Protein 1GSL (pdb70)

Radius o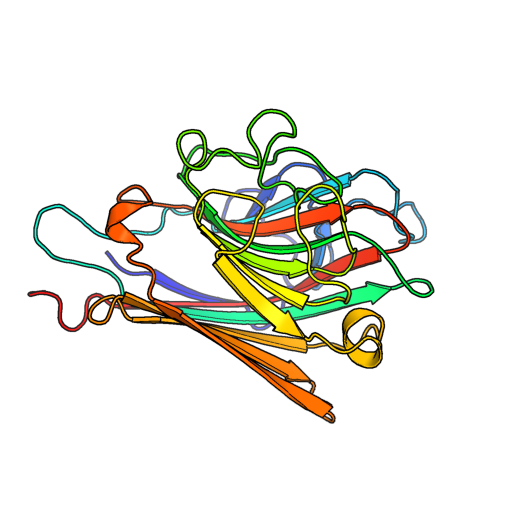f gyration: 16.65 Å; Cα contacts (8 Å, |Δi|>4): 699; chains: 1; bounding box: 47×41×37 Å

Solvent-accessible surface area: 10581 Å² total

B-factor: mean 31.29, std 12.23, range [13.66, 81.97]

Nearest PDB structures (foldseek):
  1gsl-assembly1_A  TM=1.004E+00  e=6.245E-51  Griffonia simplicifolia
  5t52-assembly1_B  TM=9.783E-01  e=4.023E-31  Bauhinia forficata
  1gnz-assembly1_A  TM=9.527E-01  e=1.556E-29  Griffonia simplicifolia
  2gnm-assembly1_B  TM=9.327E-01  e=6.191E-27  Pterocarpus angolensis
  1bjq-assembly2_G  TM=9.185E-01  e=2.404E-23  Vigna cylindrica

InterPro domains:
  IPR000985 Legume lectin, alpha chain, conserved site [PS00308] (209-218)
  IPR001220 Legume lectin domain [PF00139] (4-237)
  IPR001220 Legume lectin domain [cd06899] (4-238)
  IPR013320 Concanavalin A-like lectin/glucanase domain superfamily [SSF49899] (6-238)
  IPR016363 Legume lectin [PIRSF002690] (2-242)
  IPR019825 Legume lectin, beta chain, Mn/Ca-binding site [PS00307] (126-132)
  IPR050258 Leguminous Lectin [PTHR32401] (3-238)

Foldseek 3Di:
DWDWDKFVWQQVQPDDAQDFKHKAWAFDGDRTWTWAWDDDPVRWDDFWGKMWIWGNDWGFADDPLQFGKKKKKKFKKFKFFDDPDWDFWKKKKWAANPDGFEGFTLCLSQDHPVCQAPLVPFQMWIWTQTRDDDVVQDDPPAGWTFIDGSHSNGPDIDHDDRCRNHVRAMKMKMWIADQVQQKIWIWIGGVPDDIDIDMDRHNSPVRHDRITIITMMGHDTHRIIMTTTIMIMTIDRPPRPD

Secondary structure (DSSP, 8-state):
---EEEES----TTPPTTSSEEEEET-EEETTEEE-S-B-TTSPBPSSEEEEEEESS-EE-B-TTS-B-EEEEEEEEEEEESSSS-B-EEEEEEEETT------GGGTTTS-TTTTT-GGG---EEEEEE-S--GGGT--SS-EEEEEESSSS-SEEEE--HHHHTS--EEEEEEEEETTTTEEEEEEEETTS-EEEEEEE--HHHHS-SEEEEEEEEEE-BSEEEEEEEEEEEEE-TTS--

CATH classification: 2.60.120.200

Organism: Griffonia simplicifolia (NCBI:txid3850)

Sequence (242 aa):
NTVNFTYPDFWSYSLKNGTEITFLGDATRIPGALQLTKTDANGNPVRSSAGQASYSEPVFLWDSTGKAASFYTSFTFLLKNYGAPTADGLAFFLAPVDSSVKDYGGFLGLFRHETAADPSKNQVVAVEFDTWINKDWNDPPYPHIGIDVNSIVSVATTRWENDDAYGSSIATAHITYDARSKILTVLLSYEHGRDYILSHVVDLAKVLPQKVRIGFSAGVGYDEVTYILSWHFFSTLDGTNK

Structure (mmCIF, N/CA/C/O backbone):
data_1GSL
#
_entry.id   1GSL
#
_cell.length_a   78.900
_cell.length_b   78.900
_cell.length_c   89.100
_cell.angle_alpha   90.00
_cell.angle_beta   90.00
_cell.angle_gamma   90.00
#
_symmetry.space_group_name_H-M   'P 42 21 2'
#
loop_
_entity.id
_entity.type
_entity.pdbx_description
1 polymer 'GRIFFONIA SIMPLICIFOLIA LECTIN 4'
2 branched 'alpha-L-fucopyranose-(1-2)-beta-D-galactopyranose-(1-4)-[alpha-L-fucopyranose-(1-3)]methyl 2-acetamido-2-deoxy-beta-D-glucopyranoside'
3 branched beta-D-mannopyranose-(1-4)-2-acetamido-2-deoxy-beta-D-glucopyranose-(1-4)-[alpha-L-fucopyranose-(1-3)]2-acetamido-2-deoxy-beta-D-glucopyranose
4 non-polymer 'MANGANESE (II) ION'
5 non-polymer 'CALCIUM ION'
6 water water
#
loop_
_atom_site.group_PDB
_atom_site.id
_atom_site.type_symbol
_atom_site.label_atom_id
_atom_site.label_alt_id
_atom_site.label_comp_id
_atom_site.label_asym_id
_atom_site.label_entity_id
_atom_site.label_seq_id
_atom_site.pdbx_PDB_ins_code
_atom_site.Cartn_x
_atom_site.Cartn_y
_atom_site.Cartn_z
_atom_site.occupancy
_atom_site.B_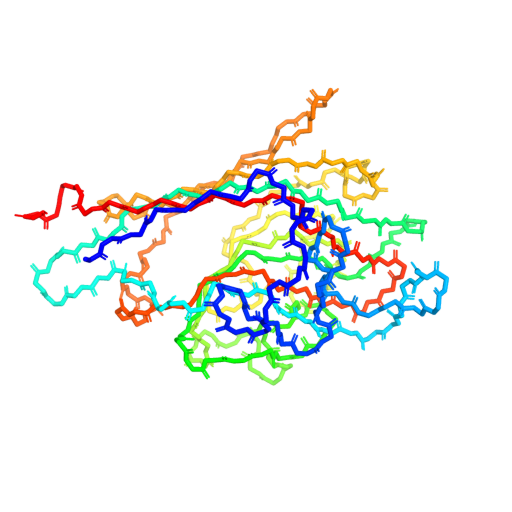iso_or_equiv
_atom_site.auth_seq_id
_atom_site.auth_comp_id
_atom_site.auth_asym_id
_atom_site.auth_atom_id
_atom_site.pdbx_PDB_model_num
ATOM 6 N N . ASN A 1 2 ? 8.096 40.488 6.839 1.00 55.78 2 ASN A N 1
ATOM 7 C CA . ASN A 1 2 ? 8.126 39.049 7.036 1.00 51.91 2 ASN A CA 1
ATOM 8 C C . ASN A 1 2 ? 9.480 38.347 6.935 1.00 49.77 2 ASN A C 1
ATOM 9 O O . ASN A 1 2 ? 9.700 37.343 7.598 1.00 50.93 2 ASN A O 1
ATOM 14 N N . THR A 1 3 ? 10.397 38.862 6.128 1.00 45.58 3 THR A N 1
ATOM 15 C CA . THR A 1 3 ? 11.703 38.225 5.988 1.00 40.33 3 THR A CA 1
ATOM 16 C C . THR A 1 3 ? 12.825 39.008 6.681 1.00 39.29 3 THR A C 1
ATOM 17 O O . THR A 1 3 ? 12.612 40.128 7.129 1.00 39.77 3 THR A O 1
ATOM 21 N N . VAL A 1 4 ? 14.015 38.414 6.768 1.00 37.36 4 VAL A N 1
ATOM 22 C CA . VAL A 1 4 ? 15.180 39.032 7.404 1.00 36.25 4 VAL A CA 1
ATOM 23 C C . VAL A 1 4 ? 16.413 38.956 6.504 1.00 35.94 4 VAL A C 1
ATOM 24 O O . VAL A 1 4 ? 16.601 37.984 5.764 1.00 35.50 4 VAL A O 1
ATOM 28 N N . ASN A 1 5 ? 17.286 39.952 6.627 1.00 35.61 5 ASN A N 1
ATOM 29 C CA . ASN A 1 5 ? 18.515 40.023 5.841 1.00 35.69 5 ASN A CA 1
ATOM 30 C C . ASN A 1 5 ? 19.576 40.849 6.571 1.00 33.29 5 ASN A C 1
ATOM 31 O O . ASN A 1 5 ? 19.427 42.062 6.710 1.00 35.26 5 ASN A O 1
ATOM 36 N N . PHE A 1 6 ? 20.616 40.198 7.080 1.00 28.05 6 PHE A N 1
ATOM 37 C CA . PHE A 1 6 ? 21.679 40.915 7.782 1.00 25.99 6 PHE A CA 1
ATOM 38 C C . PHE A 1 6 ? 23.025 40.262 7.489 1.00 25.12 6 PHE A C 1
ATOM 39 O O . PHE A 1 6 ? 23.101 39.052 7.201 1.00 24.33 6 PHE A O 1
ATOM 47 N N . THR A 1 7 ? 24.078 41.071 7.570 1.00 24.62 7 THR A N 1
ATOM 48 C CA . THR A 1 7 ? 25.438 40.634 7.329 1.00 24.44 7 THR A CA 1
ATOM 49 C C . THR A 1 7 ? 26.394 41.326 8.298 1.00 24.58 7 THR A C 1
ATOM 50 O O . THR A 1 7 ? 26.342 42.540 8.449 1.00 23.98 7 THR A O 1
ATOM 54 N N . TYR A 1 8 ? 27.219 40.542 8.984 1.00 23.63 8 TYR A N 1
ATOM 55 C CA . TYR A 1 8 ? 28.203 41.063 9.926 1.00 24.23 8 TYR A CA 1
ATOM 56 C C . TYR A 1 8 ? 29.478 40.501 9.321 1.00 24.42 8 TYR A C 1
ATOM 57 O O . TYR A 1 8 ? 29.723 39.296 9.414 1.00 24.89 8 TYR A O 1
ATOM 66 N N . PRO A 1 9 ? 30.246 41.341 8.601 1.00 24.22 9 PRO A N 1
ATOM 67 C CA . PRO A 1 9 ? 31.498 40.941 7.953 1.00 25.42 9 PRO A CA 1
ATOM 68 C C . PRO A 1 9 ? 32.535 40.529 8.993 1.00 24.96 9 PRO A C 1
ATOM 69 O O . PRO A 1 9 ? 33.413 39.710 8.723 1.00 26.60 9 PRO A O 1
ATOM 73 N N . ASP A 1 10 ? 32.442 41.145 10.164 1.00 24.61 10 ASP A N 1
ATOM 74 C CA . ASP A 1 10 ? 33.339 40.877 11.274 1.00 26.40 10 ASP A CA 1
ATOM 75 C C . ASP A 1 10 ? 32.626 41.397 12.516 1.00 27.23 10 ASP A C 1
ATOM 76 O O . ASP A 1 10 ? 31.500 41.891 12.425 1.00 28.08 10 ASP A O 1
ATOM 81 N N . PHE A 1 11 ? 33.235 41.238 13.681 1.00 26.25 11 PHE A N 1
ATOM 82 C CA . PHE A 1 11 ? 32.602 41.731 14.894 1.00 26.04 11 PHE A CA 1
ATOM 83 C C . PHE A 1 11 ? 33.519 42.709 15.640 1.00 27.96 11 PHE A C 1
ATOM 84 O O . PHE A 1 11 ? 33.520 42.751 16.863 1.00 28.32 11 PHE A O 1
ATOM 92 N N . TRP A 1 12 ? 34.308 43.488 14.898 1.00 30.87 12 TRP A N 1
ATOM 93 C CA . TRP A 1 12 ? 35.212 44.453 15.519 1.00 33.90 12 TRP A CA 1
ATOM 94 C C . TRP A 1 12 ? 34.473 45.641 16.155 1.00 35.71 12 TRP A C 1
ATOM 95 O O . TRP A 1 12 ? 35.070 46.415 16.902 1.00 38.40 12 TRP A O 1
ATOM 106 N N . SER A 1 13 ? 33.158 45.722 15.920 1.00 38.74 13 SER A N 1
ATOM 107 C CA . SER A 1 13 ? 32.294 46.783 16.472 1.00 38.92 13 SER A CA 1
ATOM 108 C C . SER A 1 13 ? 31.620 46.062 17.660 1.00 39.96 13 SER A C 1
ATOM 109 O O . SER A 1 13 ? 30.462 45.653 17.594 1.00 39.01 13 SER A O 1
ATOM 112 N N . TYR A 1 14 ? 32.391 45.869 18.729 1.00 42.31 14 TYR A N 1
ATOM 113 C CA . TYR A 1 14 ? 31.939 45.184 19.949 1.00 43.95 14 TYR A CA 1
ATOM 114 C C . TYR A 1 14 ? 31.263 45.999 21.029 1.00 44.22 14 TYR A C 1
ATOM 115 O O . TYR A 1 14 ? 31.017 45.484 22.128 1.00 42.85 14 TYR A O 1
ATOM 124 N N . SER A 1 15 ? 30.992 47.266 20.746 1.00 45.49 15 SER A N 1
ATOM 125 C CA . SER A 1 15 ? 30.352 48.103 21.737 1.00 46.28 15 SER A CA 1
ATOM 126 C C . SER A 1 15 ? 28.842 48.020 21.842 1.00 45.07 15 SER A C 1
ATOM 127 O O . SER A 1 15 ? 28.262 48.671 22.708 1.00 45.90 15 SER A O 1
ATOM 130 N N . LEU A 1 16 ? 28.204 47.220 20.991 1.00 43.96 16 LEU A N 1
ATOM 131 C CA . LEU A 1 16 ? 26.757 47.104 21.058 1.00 42.48 16 LEU A CA 1
ATOM 132 C C . LEU A 1 16 ? 26.275 46.422 22.320 1.00 41.40 16 LEU A C 1
ATOM 133 O O . LEU A 1 16 ? 26.863 45.440 22.785 1.00 40.61 16 LEU A O 1
ATOM 138 N N . LYS A 1 17 ? 25.220 46.998 22.886 1.00 40.96 17 LYS A N 1
ATOM 139 C CA . LYS A 1 17 ? 24.590 46.512 24.109 1.00 41.46 17 LYS A CA 1
ATOM 140 C C . LYS A 1 17 ? 23.938 45.136 23.987 1.00 39.08 17 LYS A C 1
ATOM 141 O O . LYS A 1 17 ? 23.312 44.818 22.970 1.00 37.62 17 LYS A O 1
ATOM 147 N N . ASN A 1 18 ? 24.083 44.327 25.032 1.00 37.79 18 ASN A N 1
ATOM 148 C CA . ASN A 1 18 ? 23.503 42.988 25.041 1.00 37.75 18 ASN A CA 1
ATOM 149 C C . ASN A 1 18 ? 22.020 43.092 24.750 1.00 37.63 18 ASN A C 1
ATOM 150 O O . ASN A 1 18 ? 21.334 43.941 25.318 1.00 37.34 18 ASN A O 1
ATOM 155 N N . GLY A 1 19 ? 21.550 42.296 23.795 1.00 35.92 19 GLY A N 1
ATOM 156 C CA . GLY A 1 19 ? 20.144 42.319 23.451 1.00 32.81 19 GLY A CA 1
ATOM 157 C C . GLY A 1 19 ? 19.655 43.273 22.387 1.00 32.26 19 GLY A C 1
ATOM 158 O O . GLY A 1 19 ? 18.458 43.321 22.137 1.00 29.88 19 GLY A O 1
ATOM 159 N N . THR A 1 20 ? 20.515 44.077 21.781 1.00 34.10 20 THR A N 1
ATOM 160 C CA . THR A 1 20 ? 19.984 44.966 20.759 1.00 37.44 20 THR A CA 1
ATOM 161 C C . THR A 1 20 ? 19.958 44.236 19.425 1.00 38.12 20 THR A C 1
ATOM 162 O O . THR A 1 20 ? 18.886 44.053 18.826 1.00 40.00 20 THR A O 1
ATOM 166 N N . GLU A 1 21 ? 21.126 43.791 18.979 1.00 36.03 21 GLU A N 1
ATOM 167 C CA . GLU A 1 21 ? 21.208 43.073 17.718 1.00 35.14 21 GLU A CA 1
ATOM 168 C C . GLU A 1 21 ? 21.427 41.610 18.029 1.00 31.45 21 GLU A C 1
ATOM 169 O O . GLU A 1 21 ? 20.751 40.741 17.475 1.00 29.50 21 GLU A O 1
ATOM 175 N N . ILE A 1 22 ? 22.345 41.352 18.951 1.00 28.06 22 ILE A N 1
ATOM 176 C CA . ILE A 1 22 ? 22.656 39.995 19.357 1.00 26.02 22 ILE A CA 1
ATOM 177 C C . ILE A 1 22 ? 22.464 39.865 20.859 1.00 25.53 22 ILE A C 1
ATOM 178 O O . ILE A 1 22 ? 22.742 40.792 21.617 1.00 24.72 22 ILE A O 1
ATOM 183 N N . THR A 1 23 ? 21.926 38.732 21.276 1.00 25.37 23 THR A N 1
ATOM 184 C CA . THR A 1 23 ? 21.678 38.461 22.683 1.00 25.35 23 THR A CA 1
ATOM 185 C C . THR A 1 23 ? 22.612 37.357 23.121 1.00 25.81 23 THR A C 1
ATOM 186 O O . THR A 1 23 ? 22.768 36.369 22.409 1.00 27.02 23 THR A O 1
ATOM 190 N N . PHE A 1 24 ? 23.283 37.549 24.251 1.00 24.73 24 PHE A N 1
ATOM 191 C CA . PHE A 1 24 ? 24.204 36.550 24.763 1.00 24.71 24 PHE A CA 1
ATOM 192 C C . PHE A 1 24 ? 23.593 35.921 26.005 1.00 26.23 24 PHE A C 1
ATOM 193 O O . PHE A 1 24 ? 23.065 36.631 26.850 1.00 26.35 24 PHE A O 1
ATOM 201 N N . LEU A 1 25 ? 23.627 34.595 26.097 1.00 24.81 25 LEU A N 1
ATOM 202 C CA . LEU A 1 25 ? 23.078 33.864 27.239 1.00 24.91 25 LEU A CA 1
ATOM 203 C C . LEU A 1 25 ? 24.133 32.933 27.829 1.00 25.34 25 LEU A C 1
ATOM 204 O O . LEU A 1 25 ? 24.988 32.413 27.106 1.00 27.53 25 LEU A O 1
ATOM 209 N N . GLY A 1 26 ? 24.024 32.667 29.126 1.00 25.54 26 GLY A N 1
ATOM 210 C CA . GLY A 1 26 ? 24.965 31.793 29.801 1.00 25.67 26 GLY A CA 1
AT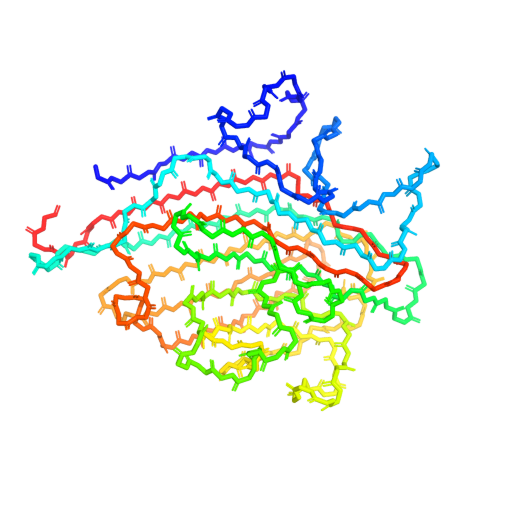OM 211 C C . GLY A 1 26 ? 26.328 32.432 29.837 1.00 27.27 26 GLY A C 1
ATOM 212 O O . GLY A 1 26 ? 26.461 33.592 30.214 1.00 27.68 26 GLY A O 1
ATOM 213 N N . ASP A 1 27 ? 27.336 31.685 29.404 1.00 28.82 27 ASP A N 1
ATOM 214 C CA . ASP A 1 27 ? 28.715 32.175 29.377 1.00 30.48 27 ASP A CA 1
ATOM 215 C C . ASP A 1 27 ? 29.181 32.786 28.052 1.00 31.46 27 ASP A C 1
ATOM 216 O O . ASP A 1 27 ? 30.361 33.090 27.900 1.00 33.24 27 ASP A O 1
ATOM 221 N N . ALA A 1 28 ? 28.275 32.924 27.087 1.00 30.79 28 ALA A N 1
ATOM 222 C CA . ALA A 1 28 ? 28.621 33.503 25.800 1.00 29.11 28 ALA A CA 1
ATOM 223 C C . ALA A 1 28 ? 28.855 34.970 26.072 1.00 30.02 28 ALA A C 1
ATOM 224 O O . ALA A 1 28 ? 28.084 35.611 26.793 1.00 30.45 28 ALA A O 1
ATOM 226 N N . THR A 1 29 ? 29.894 35.520 25.470 1.00 31.31 29 THR A N 1
ATOM 227 C CA . THR A 1 29 ? 30.199 36.916 25.672 1.00 30.85 29 THR A CA 1
ATOM 228 C C . THR A 1 29 ?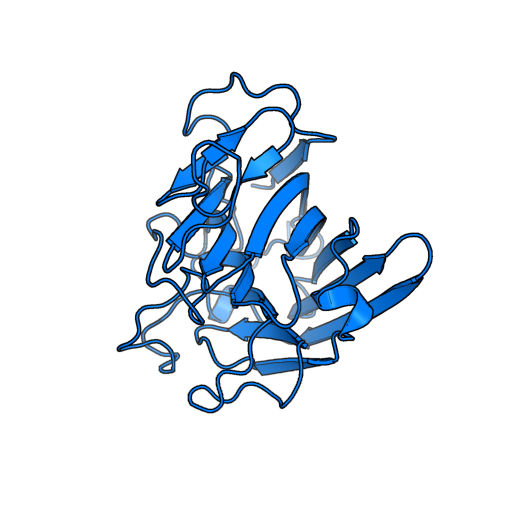 30.726 37.577 24.408 1.00 31.19 29 THR A C 1
ATOM 229 O O . THR A 1 29 ? 31.214 36.908 23.505 1.00 32.73 29 THR A O 1
ATOM 233 N N . ARG A 1 30 ? 30.600 38.894 24.332 1.00 30.86 30 ARG A N 1
ATOM 234 C CA . ARG A 1 30 ? 31.074 39.644 23.182 1.00 30.79 30 ARG A CA 1
ATOM 235 C C . ARG A 1 30 ? 32.486 40.131 23.472 1.00 30.06 30 ARG A C 1
ATOM 236 O O . ARG A 1 30 ? 32.727 40.743 24.502 1.00 32.26 30 ARG A O 1
ATOM 244 N N . ILE A 1 31 ? 33.436 39.794 22.619 1.00 28.53 31 ILE A N 1
ATOM 245 C CA . ILE A 1 31 ? 34.805 40.236 22.829 1.00 26.92 31 ILE A CA 1
ATOM 246 C C . ILE A 1 31 ? 35.204 40.953 21.543 1.00 27.48 31 ILE A C 1
ATOM 247 O O . ILE A 1 31 ? 34.531 40.820 20.515 1.00 26.06 31 ILE A O 1
ATOM 252 N N . PRO A 1 32 ? 36.280 41.752 21.580 1.00 27.35 32 PRO A N 1
ATOM 253 C CA . PRO A 1 32 ? 36.671 42.442 20.346 1.00 25.90 32 PRO A CA 1
ATOM 254 C C . PRO A 1 32 ? 36.895 41.465 19.171 1.00 24.36 32 PRO A C 1
ATOM 255 O O . PRO A 1 32 ? 37.714 40.546 19.260 1.00 23.23 32 PRO A O 1
ATOM 259 N N . GLY A 1 33 ? 36.094 41.619 18.123 1.00 23.33 33 GLY A N 1
ATOM 260 C CA . GLY A 1 33 ? 36.209 40.778 16.950 1.00 23.34 33 GLY A CA 1
ATOM 261 C C . GLY A 1 33 ? 35.531 39.433 16.929 1.00 25.21 33 GLY A C 1
ATOM 262 O O . GLY A 1 33 ? 35.667 38.720 15.939 1.00 27.49 33 GLY A O 1
ATOM 263 N N . ALA A 1 34 ? 34.752 39.091 17.950 1.00 23.87 34 ALA A N 1
ATOM 264 C CA . ALA A 1 34 ? 34.088 37.789 17.962 1.00 24.21 34 ALA A CA 1
ATOM 265 C C . ALA A 1 34 ? 33.017 37.635 19.034 1.00 24.09 34 ALA A C 1
ATOM 266 O O . ALA A 1 34 ? 32.882 38.475 19.928 1.00 26.00 34 ALA A O 1
ATOM 268 N N . LEU A 1 35 ? 32.219 36.578 18.896 1.00 23.46 35 LEU A N 1
ATOM 269 C CA . LEU A 1 35 ? 31.154 36.252 19.838 1.00 20.83 35 LEU A CA 1
ATOM 270 C C . LEU A 1 35 ? 31.832 35.037 20.416 1.00 20.58 35 LEU A C 1
ATOM 271 O O . LEU A 1 35 ? 32.197 34.131 19.660 1.00 21.52 35 LEU A O 1
ATOM 276 N N . GLN A 1 36 ? 32.127 35.057 21.708 1.00 20.98 36 GLN A N 1
ATOM 277 C CA . GLN A 1 36 ? 32.788 33.931 22.361 1.00 22.42 36 GLN A CA 1
ATOM 278 C C . GLN A 1 36 ? 31.682 33.087 22.962 1.00 24.91 36 GLN A C 1
ATOM 279 O O . GLN A 1 36 ? 30.972 33.538 23.853 1.00 26.35 36 GLN A O 1
ATOM 285 N N . LEU A 1 37 ? 31.581 31.836 22.534 1.00 26.76 37 LEU A N 1
ATOM 286 C CA . LEU A 1 37 ? 30.524 30.966 23.043 1.00 27.94 37 LEU A CA 1
ATOM 287 C C . LEU A 1 37 ? 30.559 30.441 24.478 1.00 27.92 37 LEU A C 1
ATOM 288 O O . LEU A 1 37 ? 29.504 30.281 25.077 1.00 28.08 37 LEU A O 1
ATOM 293 N N . THR A 1 38 ? 31.740 30.152 25.022 1.00 28.81 38 THR A N 1
ATOM 294 C CA . THR A 1 38 ? 31.857 29.657 26.400 1.00 30.61 38 THR A CA 1
ATOM 295 C C . THR A 1 38 ? 32.913 30.450 27.185 1.00 32.85 38 THR A C 1
ATOM 296 O O . THR A 1 38 ? 33.702 31.198 26.602 1.00 33.42 38 THR A O 1
ATOM 300 N N . LYS A 1 39 ? 32.960 30.245 28.498 1.00 35.84 39 LYS A N 1
ATOM 301 C CA . LYS A 1 39 ? 33.900 30.946 29.373 1.00 37.14 39 LYS A CA 1
ATOM 302 C C . LYS A 1 39 ? 35.388 30.580 29.358 1.00 37.44 39 LYS A C 1
ATOM 303 O O . LYS A 1 39 ? 35.757 29.405 29.229 1.00 35.82 39 LYS A O 1
ATOM 309 N N . THR A 1 40 ? 36.234 31.611 29.427 1.00 37.82 40 THR A N 1
ATOM 310 C CA . THR A 1 40 ? 37.691 31.448 29.445 1.00 39.37 40 THR A CA 1
ATOM 311 C C . THR A 1 40 ? 38.183 32.241 30.644 1.00 41.66 40 THR A C 1
ATOM 312 O O . THR A 1 40 ? 37.512 33.168 31.093 1.00 41.53 40 THR A O 1
ATOM 316 N N . ASP A 1 41 ? 39.322 31.848 31.197 1.00 45.88 41 ASP A N 1
ATOM 317 C CA . ASP A 1 41 ? 39.869 32.554 32.345 1.00 51.08 41 ASP A CA 1
ATOM 318 C C . ASP A 1 41 ? 40.587 33.818 31.879 1.00 54.01 41 ASP A C 1
ATOM 319 O O . ASP A 1 41 ? 40.579 34.135 30.688 1.00 54.60 41 ASP A O 1
ATOM 324 N N . ALA A 1 42 ? 41.290 34.467 32.804 1.00 57.78 42 ALA A N 1
ATOM 325 C CA . ALA A 1 42 ? 42.038 35.696 32.525 1.00 60.37 42 ALA A CA 1
ATOM 326 C C . ALA A 1 42 ? 42.889 35.648 31.246 1.00 62.34 42 ALA A C 1
ATOM 327 O O . ALA A 1 42 ? 42.803 36.537 30.391 1.00 62.08 42 ALA A O 1
ATOM 329 N N . ASN A 1 43 ? 43.683 34.586 31.120 1.00 64.28 43 ASN A N 1
ATOM 330 C CA . ASN A 1 43 ? 44.575 34.364 29.973 1.00 65.06 43 ASN A CA 1
ATOM 331 C C . ASN A 1 43 ? 43.884 33.938 28.680 1.00 63.92 43 ASN A C 1
ATOM 332 O O . ASN A 1 43 ? 44.539 33.763 27.648 1.00 63.92 43 ASN A O 1
ATOM 337 N N . GLY A 1 44 ? 42.570 33.753 28.736 1.00 61.61 44 GLY A N 1
ATOM 338 C CA . GLY A 1 44 ? 41.844 33.342 27.553 1.00 58.07 44 GLY A CA 1
ATOM 339 C C . GLY A 1 44 ? 41.907 31.834 27.397 1.00 55.43 44 GLY A C 1
ATOM 340 O O . GLY A 1 44 ? 41.795 31.311 26.291 1.00 56.04 44 GLY A O 1
ATOM 341 N N . ASN A 1 45 ? 42.132 31.126 28.499 1.00 52.33 45 ASN A N 1
ATOM 342 C CA . ASN A 1 45 ? 42.201 29.668 28.449 1.00 50.36 45 ASN A CA 1
ATOM 343 C C . ASN A 1 45 ? 40.815 29.102 28.750 1.00 47.41 45 ASN A C 1
ATOM 344 O O . ASN A 1 45 ? 40.080 29.648 29.572 1.00 47.04 45 ASN A O 1
ATOM 349 N N . PRO A 1 46 ? 40.422 28.031 28.048 1.00 44.53 46 PRO A N 1
ATOM 350 C CA . PRO A 1 46 ? 39.128 27.363 28.199 1.00 42.69 46 PRO A CA 1
ATOM 351 C C . PRO A 1 46 ? 38.851 26.807 29.593 1.00 42.21 46 PRO A C 1
ATOM 352 O O . PRO A 1 46 ? 39.669 26.096 30.176 1.00 41.06 46 PRO A O 1
ATOM 356 N N . VAL A 1 47 ? 37.685 27.143 30.121 1.00 41.87 47 VAL A N 1
ATOM 357 C CA . VAL A 1 47 ? 37.256 26.693 31.437 1.00 41.70 47 VAL A CA 1
ATOM 358 C C . VAL A 1 47 ? 36.387 25.435 31.171 1.00 42.22 47 VAL A C 1
ATOM 359 O O . VAL A 1 47 ? 35.904 25.262 30.050 1.00 43.74 47 VAL A O 1
ATOM 363 N N . ARG A 1 48 ? 36.277 24.511 32.131 1.00 40.04 48 ARG A N 1
ATOM 364 C CA . ARG A 1 48 ? 35.461 23.298 31.933 1.00 38.16 48 ARG A CA 1
ATOM 365 C C . ARG A 1 48 ? 33.982 23.525 32.271 1.00 35.74 48 ARG A C 1
ATOM 366 O O . ARG A 1 48 ? 33.634 24.472 32.972 1.00 35.19 48 ARG A O 1
ATOM 374 N N . SER A 1 49 ? 33.124 22.632 31.790 1.00 33.98 49 SER A N 1
ATOM 375 C CA . SER A 1 49 ? 31.686 22.710 32.035 1.00 32.51 49 SER A CA 1
ATOM 376 C C . SER A 1 49 ? 31.102 24.097 31.864 1.00 31.93 49 SER A C 1
ATOM 377 O O . SER A 1 49 ? 30.724 24.736 32.841 1.00 32.78 49 SER A O 1
ATOM 380 N N . SER A 1 50 ? 30.972 24.538 30.620 1.00 30.98 50 SER A N 1
ATOM 381 C CA . SER A 1 50 ? 30.420 25.856 30.336 1.00 27.96 50 SER A CA 1
ATOM 382 C C . SER A 1 50 ? 29.482 25.786 29.128 1.00 26.53 50 SER A C 1
ATOM 383 O O . SER A 1 50 ? 29.671 24.967 28.224 1.00 25.43 50 SER A O 1
ATOM 386 N N . ALA A 1 51 ? 28.452 26.621 29.138 1.00 25.54 51 ALA A N 1
ATOM 387 C CA . ALA A 1 51 ? 27.485 26.665 28.048 1.00 25.88 51 ALA A CA 1
ATOM 388 C C . ALA A 1 51 ? 27.120 28.127 27.782 1.00 24.93 51 ALA A C 1
ATOM 389 O O . ALA A 1 51 ? 27.064 28.947 28.703 1.00 25.34 51 ALA A O 1
ATOM 391 N N . GLY A 1 52 ? 26.914 28.471 26.522 1.00 23.16 52 GLY A N 1
ATOM 392 C CA . GLY A 1 52 ? 26.567 29.836 26.206 1.00 21.73 52 GLY A CA 1
ATOM 393 C C . GLY A 1 52 ? 25.938 29.882 24.846 1.00 22.18 52 GLY A C 1
ATOM 394 O O . GLY A 1 52 ? 26.102 28.957 24.056 1.00 20.78 52 GLY A O 1
ATOM 395 N N . GLN A 1 53 ? 25.176 30.932 24.583 1.00 22.41 53 GLN A N 1
ATOM 396 C CA . GLN A 1 53 ? 24.526 31.075 23.297 1.00 23.67 53 GLN A CA 1
ATOM 397 C C . GLN A 1 53 ? 24.554 32.522 22.843 1.00 25.16 53 GLN A C 1
ATOM 398 O O . GLN A 1 53 ? 24.529 33.436 23.660 1.00 26.78 53 GLN A O 1
ATOM 404 N N . ALA A 1 54 ? 24.674 32.726 21.542 1.00 24.83 54 ALA A N 1
ATOM 405 C CA . ALA A 1 54 ? 24.695 34.058 20.971 1.00 23.46 54 ALA A CA 1
ATOM 406 C C . ALA A 1 54 ? 23.605 33.926 19.903 1.00 24.50 54 ALA A C 1
ATOM 407 O O . ALA A 1 54 ? 23.693 33.066 19.022 1.00 24.96 54 ALA A O 1
ATOM 409 N N . SER A 1 55 ? 22.524 34.681 20.049 1.00 24.48 55 SER A N 1
ATOM 410 C CA . SER A 1 55 ? 21.435 34.611 19.088 1.00 24.99 55 SER A CA 1
ATOM 411 C C . SER A 1 55 ? 20.946 35.962 18.598 1.00 25.02 55 SER A C 1
ATOM 412 O O . SER A 1 55 ? 21.142 36.979 19.259 1.00 26.44 55 SER A O 1
ATOM 415 N N . TYR A 1 56 ? 20.360 35.986 17.411 1.00 23.11 56 TYR A N 1
ATOM 416 C CA . TYR A 1 56 ? 19.855 37.230 16.866 1.00 25.74 56 TYR A CA 1
ATOM 417 C C . TYR A 1 56 ? 18.718 37.634 17.811 1.00 27.35 56 TYR A C 1
ATOM 418 O O . TYR A 1 56 ? 17.968 36.786 18.277 1.00 25.88 56 TYR A O 1
ATOM 427 N N . SER A 1 57 ? 18.590 38.921 18.099 1.00 28.96 57 SER A N 1
ATOM 428 C CA . SER A 1 57 ? 17.541 39.386 18.996 1.00 30.76 57 SER A CA 1
ATOM 429 C C . SER A 1 57 ? 16.116 39.359 18.467 1.00 33.00 57 SER A C 1
ATOM 430 O O . SER A 1 57 ? 15.194 38.983 19.181 1.00 36.39 57 SER A O 1
ATOM 433 N N . GLU A 1 58 ? 15.923 39.758 17.222 1.00 34.88 58 GLU A N 1
ATOM 434 C CA . GLU A 1 58 ? 14.588 39.762 16.638 1.00 36.71 58 GLU A CA 1
ATOM 435 C C . GLU A 1 58 ? 14.096 38.361 16.274 1.00 35.15 58 GLU A C 1
ATOM 436 O O . GLU A 1 58 ? 14.882 37.502 15.870 1.00 34.60 58 GLU A O 1
ATOM 442 N N . PRO A 1 59 ? 12.799 38.098 16.463 1.00 32.69 59 PRO A N 1
ATOM 443 C CA . PRO A 1 59 ? 12.273 36.778 16.120 1.00 31.89 59 PRO A CA 1
ATOM 444 C C . PRO A 1 59 ? 12.346 36.625 14.608 1.00 29.91 59 PRO A C 1
ATOM 445 O O . PRO A 1 59 ? 12.285 37.609 13.871 1.00 28.59 59 PRO A O 1
ATOM 449 N N . VAL A 1 60 ? 12.471 35.388 14.155 1.00 29.73 60 VAL A N 1
ATOM 450 C CA . VAL A 1 60 ? 12.555 35.073 12.735 1.00 27.79 60 VAL A CA 1
ATOM 451 C C . VAL A 1 60 ? 11.334 34.258 12.300 1.00 28.56 60 VAL A C 1
ATOM 452 O O . VAL A 1 60 ? 11.022 33.210 12.889 1.00 28.46 60 VAL A O 1
ATOM 456 N N . PHE A 1 61 ? 10.625 34.772 11.301 1.00 28.12 61 PHE A N 1
ATOM 457 C CA . PHE A 1 61 ? 9.437 34.127 10.761 1.00 29.16 61 PHE A CA 1
ATOM 458 C C . PHE A 1 61 ? 9.819 32.913 9.916 1.00 29.68 61 PHE A C 1
ATOM 459 O O . PHE A 1 61 ? 10.644 33.022 9.000 1.00 29.65 61 PHE A O 1
ATOM 467 N N . LEU A 1 62 ? 9.218 31.767 10.229 1.00 30.43 62 LEU A N 1
ATOM 468 C CA . LEU A 1 62 ? 9.471 30.517 9.515 1.00 31.75 62 LEU A CA 1
ATOM 469 C C . LEU A 1 62 ? 8.303 30.102 8.620 1.00 32.79 62 LEU A C 1
ATOM 470 O O . LEU A 1 62 ? 8.494 29.697 7.463 1.00 31.80 62 LEU A O 1
ATOM 475 N N . TRP A 1 63 ? 7.094 30.196 9.164 1.00 34.87 63 TRP A N 1
ATOM 476 C CA . TRP A 1 63 ? 5.895 29.818 8.426 1.00 36.97 63 TRP A CA 1
ATOM 477 C C . TRP A 1 63 ? 4.634 30.270 9.149 1.00 38.14 63 TRP A C 1
ATOM 478 O O . TRP A 1 63 ? 4.690 30.720 10.296 1.00 38.56 63 TRP A O 1
ATOM 489 N N . ASP A 1 64 ? 3.500 30.132 8.471 1.00 40.57 64 ASP A N 1
ATOM 490 C CA . ASP A 1 64 ? 2.193 30.494 9.019 1.00 41.73 64 ASP A CA 1
ATOM 491 C C . ASP A 1 64 ? 1.146 29.605 8.354 1.00 44.62 64 ASP A C 1
ATOM 492 O O . ASP A 1 64 ? 1.395 29.019 7.291 1.00 43.51 64 ASP A O 1
ATOM 497 N N . SER A 1 65 ? -0.017 29.489 8.982 1.00 48.00 65 SER A N 1
ATOM 498 C CA . SER A 1 65 ? -1.097 28.662 8.459 1.00 49.60 65 SER A CA 1
ATOM 499 C C . SER A 1 65 ? -1.526 28.913 7.003 1.00 50.08 65 SER A C 1
ATOM 500 O O . SER A 1 65 ? -2.108 28.024 6.383 1.00 51.36 65 SER A O 1
ATOM 503 N N . THR A 1 66 ? -1.181 30.075 6.438 1.00 48.99 66 THR A N 1
ATOM 504 C CA . THR A 1 66 ? -1.555 30.403 5.058 1.00 47.50 66 THR A CA 1
ATOM 505 C C . THR A 1 66 ? -0.705 29.763 3.958 1.00 47.05 66 THR A C 1
ATOM 506 O O . THR A 1 66 ? -0.867 30.102 2.781 1.00 47.73 66 THR A O 1
ATOM 510 N N . GLY A 1 67 ? 0.228 28.888 4.331 1.00 45.02 67 GLY A N 1
ATOM 511 C CA . GLY A 1 67 ? 1.069 28.244 3.337 1.00 42.29 67 GLY A CA 1
ATOM 512 C C . GLY A 1 67 ? 2.438 28.870 3.114 1.00 41.36 67 GLY A C 1
ATOM 513 O O . GLY A 1 67 ? 3.327 28.212 2.563 1.00 41.09 67 GLY A O 1
ATOM 514 N N . LYS A 1 68 ? 2.586 30.144 3.488 1.00 40.38 68 LYS A N 1
ATOM 515 C CA . LYS A 1 68 ? 3.843 30.895 3.349 1.00 38.56 68 LYS A CA 1
ATOM 516 C C . LYS A 1 68 ? 4.915 30.296 4.264 1.00 36.83 68 LYS A C 1
ATOM 517 O O . LYS A 1 68 ? 4.665 30.037 5.442 1.00 36.51 68 LYS A O 1
ATOM 523 N N . ALA A 1 69 ? 6.098 30.052 3.711 1.00 34.35 69 ALA A N 1
ATOM 524 C CA . ALA A 1 69 ? 7.214 29.484 4.465 1.00 31.76 69 ALA A CA 1
ATOM 525 C C . ALA A 1 69 ? 8.490 30.129 3.959 1.00 30.92 69 ALA A C 1
ATOM 526 O O . ALA A 1 69 ? 8.623 30.458 2.768 1.00 30.52 69 ALA A O 1
ATOM 528 N N . ALA A 1 70 ? 9.431 30.298 4.877 1.00 29.33 70 ALA A N 1
ATOM 529 C CA . ALA A 1 70 ? 10.700 30.906 4.565 1.00 25.85 70 ALA A CA 1
ATOM 530 C C . ALA A 1 70 ? 11.805 29.930 4.244 1.00 24.14 70 ALA A C 1
ATOM 531 O O . ALA A 1 70 ? 11.923 28.886 4.889 1.00 24.10 70 ALA A O 1
ATOM 533 N N . SER A 1 71 ? 12.524 30.216 3.161 1.00 22.14 71 SER A N 1
ATOM 534 C CA . SER A 1 71 ? 13.655 29.396 2.739 1.00 20.42 71 SER A CA 1
ATOM 535 C C . SER A 1 71 ? 14.748 30.305 3.295 1.00 20.23 71 SER A C 1
ATOM 536 O O . SER A 1 71 ? 14.519 31.510 3.454 1.00 19.88 71 SER A O 1
ATOM 539 N N . PHE A 1 72 ? 15.912 29.779 3.628 1.00 20.17 72 PHE A N 1
ATOM 540 C CA . PHE A 1 72 ? 16.939 30.664 4.151 1.00 19.01 72 PHE A CA 1
ATOM 541 C C . PHE A 1 72 ? 18.330 30.190 3.848 1.00 19.15 72 PHE A C 1
ATOM 542 O O . PHE A 1 72 ? 18.555 29.066 3.412 1.00 18.82 72 PHE A O 1
ATOM 550 N N . TYR A 1 73 ? 19.271 31.058 4.147 1.00 18.49 73 TYR A N 1
ATOM 551 C CA . TYR A 1 73 ? 20.656 30.769 3.937 1.00 18.13 73 TYR A CA 1
ATOM 552 C C . TYR A 1 73 ? 21.481 31.529 4.982 1.00 17.60 73 TYR A C 1
ATOM 553 O O . TYR A 1 73 ? 21.289 32.732 5.183 1.00 17.68 73 TYR A O 1
ATOM 562 N N . THR A 1 74 ? 22.350 30.832 5.692 1.00 16.59 74 THR A N 1
ATOM 563 C CA . THR A 1 74 ? 23.164 31.502 6.676 1.00 16.48 74 THR A CA 1
ATOM 564 C C . THR A 1 74 ? 24.606 31.044 6.492 1.00 17.53 74 THR A C 1
ATOM 565 O O . THR A 1 74 ? 24.875 29.903 6.126 1.00 16.61 74 THR A O 1
ATOM 569 N N . SER A 1 75 ? 25.530 31.974 6.640 1.00 17.19 75 SER A N 1
ATOM 570 C CA . SER A 1 75 ? 26.932 31.649 6.501 1.00 18.64 75 SER A CA 1
ATOM 571 C C . SER A 1 75 ? 27.612 32.338 7.658 1.00 18.37 75 SER A C 1
ATOM 572 O O . SER A 1 75 ? 27.149 33.381 8.141 1.00 19.31 75 SER A O 1
ATOM 575 N N . PHE A 1 76 ? 28.696 31.745 8.115 1.00 16.82 76 PHE A N 1
ATOM 576 C CA . PHE A 1 76 ? 29.434 32.304 9.215 1.00 17.69 76 PHE A CA 1
ATOM 577 C C . PHE A 1 76 ? 30.785 31.653 9.212 1.00 17.78 76 PHE A C 1
ATOM 578 O O . PHE A 1 76 ? 30.953 30.601 8.614 1.00 18.35 76 PHE A O 1
ATOM 586 N N . THR A 1 77 ? 31.779 32.346 9.744 1.00 18.97 77 THR A N 1
ATOM 587 C CA . THR A 1 77 ? 33.119 31.800 9.812 1.00 19.29 77 THR A CA 1
ATOM 588 C C . THR A 1 77 ? 33.341 31.689 11.319 1.00 18.18 77 THR A C 1
ATOM 589 O O . THR A 1 77 ? 32.845 32.505 12.093 1.00 18.81 77 THR A O 1
ATOM 593 N N . PHE A 1 78 ? 34.013 30.639 11.746 1.00 19.92 78 PHE A N 1
ATOM 594 C CA . PHE A 1 78 ? 34.261 30.457 13.161 1.00 19.70 78 PHE A CA 1
ATOM 595 C C . PHE A 1 78 ? 35.612 29.830 13.408 1.00 20.25 78 PHE A C 1
ATOM 596 O O . PHE A 1 78 ? 36.183 29.163 12.540 1.00 19.94 78 PHE A O 1
ATOM 604 N N . LEU A 1 79 ? 36.137 30.088 14.593 1.00 20.69 79 LEU 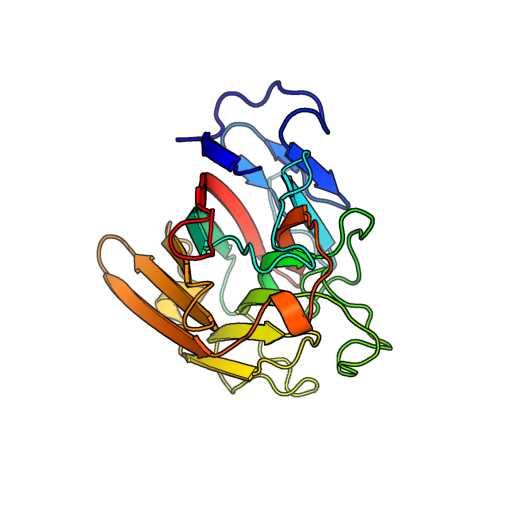A N 1
ATOM 605 C CA . LEU A 1 79 ? 37.415 29.547 14.981 1.00 20.79 79 LEU A CA 1
ATOM 606 C C . LEU A 1 79 ? 37.179 28.716 16.224 1.00 20.73 79 LEU A C 1
ATOM 607 O O . LEU A 1 79 ? 36.839 29.242 17.295 1.00 20.94 79 LEU A O 1
ATOM 612 N N . LEU A 1 80 ? 37.222 27.411 16.041 1.00 19.73 80 LEU A N 1
ATOM 613 C CA . LEU A 1 80 ? 37.035 26.498 17.148 1.00 21.99 80 LEU A CA 1
ATOM 614 C C . LEU A 1 80 ? 38.487 26.282 17.625 1.00 23.10 80 LEU A C 1
ATOM 615 O O . LEU A 1 80 ? 39.273 25.576 16.991 1.00 22.52 80 LEU A O 1
ATOM 620 N N . LYS A 1 81 ? 38.861 26.998 18.680 1.00 24.73 81 LYS A N 1
ATOM 621 C CA . LYS A 1 81 ? 40.203 26.920 19.258 1.00 26.21 81 LYS A CA 1
ATOM 622 C C . LYS A 1 81 ? 40.401 25.674 20.134 1.00 27.74 81 LYS A C 1
ATOM 623 O O . LYS A 1 81 ? 39.749 25.522 21.164 1.00 27.91 81 LYS A O 1
ATOM 629 N N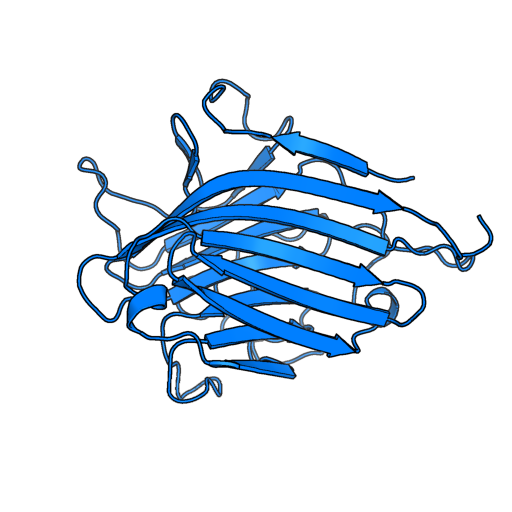 . ASN A 1 82 ? 41.357 24.827 19.763 1.00 29.21 82 ASN A N 1
ATOM 630 C CA . ASN A 1 82 ? 41.639 23.599 20.506 1.00 32.08 82 ASN A CA 1
ATOM 631 C C . ASN A 1 82 ? 42.984 23.613 21.171 1.00 33.58 82 ASN A C 1
ATOM 632 O O . ASN A 1 82 ? 43.968 24.048 20.571 1.00 34.05 82 ASN A O 1
ATOM 637 N N . TYR A 1 83 ? 43.040 23.007 22.353 1.00 34.24 83 TYR A N 1
ATOM 638 C CA . TYR A 1 83 ? 44.265 22.910 23.138 1.00 35.78 83 TYR A CA 1
ATOM 639 C C . TYR A 1 83 ? 44.499 21.410 23.276 1.00 37.62 83 TYR A C 1
ATOM 640 O O . TYR A 1 83 ? 44.040 20.782 24.225 1.00 41.04 83 TYR A O 1
ATOM 649 N N . GLY A 1 84 ? 45.196 20.832 22.308 1.00 39.58 84 GLY A N 1
ATOM 650 C CA . GLY A 1 84 ? 45.464 19.407 22.342 1.00 38.70 84 GLY A CA 1
ATOM 651 C C . GLY A 1 84 ? 44.341 18.731 21.586 1.00 38.85 84 GLY A C 1
ATOM 652 O O . GLY A 1 84 ? 43.477 19.407 21.022 1.00 38.43 84 GLY A O 1
ATOM 653 N N . ALA A 1 85 ? 44.359 17.405 21.535 1.00 39.76 85 ALA A N 1
ATOM 654 C CA . ALA A 1 85 ? 43.320 16.658 20.833 1.00 40.22 85 ALA A CA 1
ATOM 655 C C . ALA A 1 85 ? 43.145 15.326 21.528 1.00 40.73 85 ALA A C 1
ATOM 656 O O . ALA A 1 85 ? 44.125 14.716 21.941 1.00 43.60 85 ALA A O 1
ATOM 658 N N . PRO A 1 86 ? 41.891 14.876 21.712 1.00 40.05 86 PRO A N 1
ATOM 659 C CA . PRO A 1 86 ? 40.700 15.605 21.283 1.00 37.85 86 PRO A CA 1
ATOM 660 C C . PRO A 1 86 ? 40.311 16.659 22.301 1.00 35.44 86 PRO A C 1
ATOM 661 O O . PRO A 1 86 ? 41.052 16.920 23.248 1.00 35.80 86 PRO A O 1
ATOM 665 N N . THR A 1 87 ? 39.164 17.283 22.069 1.00 32.00 87 THR A N 1
ATOM 666 C CA . THR A 1 87 ? 38.628 18.313 22.942 1.00 29.05 87 THR A CA 1
ATOM 667 C C . THR A 1 87 ? 37.134 18.002 22.992 1.00 28.61 87 THR A C 1
ATOM 668 O O . THR A 1 87 ? 36.689 17.003 22.395 1.00 27.47 87 THR A O 1
ATOM 672 N N . ALA A 1 88 ? 36.367 18.821 23.705 1.00 26.50 88 ALA A N 1
ATOM 673 C CA . ALA A 1 88 ? 34.922 18.621 23.827 1.00 26.40 88 ALA A CA 1
ATOM 674 C C . ALA A 1 88 ? 34.303 19.980 24.193 1.00 26.67 88 ALA A C 1
ATOM 675 O O . ALA A 1 88 ? 34.960 20.765 24.879 1.00 26.13 88 ALA A O 1
ATOM 677 N N . ASP A 1 89 ? 33.043 20.255 23.820 1.00 26.19 89 ASP A N 1
ATOM 678 C CA . ASP A 1 89 ? 32.159 19.354 23.077 1.00 25.63 89 ASP A CA 1
ATOM 679 C C . ASP A 1 89 ? 31.733 19.742 21.653 1.00 26.46 89 ASP A C 1
ATOM 680 O O . ASP A 1 89 ? 31.181 18.900 20.932 1.00 26.46 89 ASP A O 1
ATOM 685 N N . GLY A 1 90 ? 31.911 21.006 21.269 1.00 24.80 90 GLY A N 1
ATOM 686 C CA . GLY A 1 90 ? 31.531 21.432 19.931 1.00 22.02 90 GLY A CA 1
ATOM 687 C C . GLY A 1 90 ? 30.635 22.650 19.949 1.00 21.46 90 GLY A C 1
ATOM 688 O O . GLY A 1 90 ? 30.525 23.305 20.975 1.00 20.33 90 GLY A O 1
ATOM 689 N N . LEU A 1 91 ? 30.007 22.953 18.820 1.00 19.04 91 LEU A N 1
ATOM 690 C CA . LEU A 1 91 ? 29.128 24.099 18.729 1.00 18.84 91 LEU A CA 1
ATOM 691 C C . LEU A 1 91 ? 27.977 23.705 17.815 1.00 17.49 91 LEU A C 1
ATOM 692 O O . LEU A 1 91 ? 27.992 22.637 17.214 1.00 18.81 91 LEU A O 1
ATOM 697 N N . ALA A 1 92 ? 26.989 24.574 17.693 1.00 18.13 92 ALA A N 1
ATOM 698 C CA . ALA A 1 92 ? 25.858 24.289 16.844 1.00 17.80 92 ALA A CA 1
ATOM 699 C C . ALA A 1 92 ? 25.187 25.574 16.432 1.00 18.05 92 ALA A C 1
ATOM 700 O O . ALA A 1 92 ? 25.350 26.610 17.092 1.00 18.31 92 ALA A O 1
ATOM 702 N N . PHE A 1 93 ? 24.588 25.552 15.249 1.00 17.92 93 PHE A N 1
ATOM 703 C CA . PHE A 1 93 ? 23.870 26.714 14.758 1.00 17.07 93 PHE A CA 1
ATOM 704 C C . PHE A 1 93 ? 22.480 26.140 15.031 1.00 16.91 93 PHE A C 1
ATOM 705 O O . PHE A 1 93 ? 22.253 24.953 14.766 1.00 16.58 93 PHE A O 1
ATOM 713 N N . PHE A 1 94 ? 21.544 26.923 15.544 1.00 16.66 94 PHE A N 1
ATOM 714 C CA . PHE A 1 94 ? 20.234 26.356 15.814 1.00 16.21 94 PHE A CA 1
ATOM 715 C C . PHE A 1 94 ? 19.049 27.283 15.567 1.00 17.20 94 PHE A C 1
ATOM 716 O O . PHE A 1 94 ? 19.213 28.474 15.316 1.00 15.61 94 PHE A O 1
ATOM 724 N N . LEU A 1 95 ? 17.852 26.702 15.683 1.00 18.36 95 LEU A N 1
ATOM 725 C CA . LEU A 1 95 ? 16.559 27.374 15.514 1.00 20.01 95 LEU A CA 1
ATOM 726 C C . LEU A 1 95 ? 15.771 26.746 16.644 1.00 20.16 95 LEU A C 1
ATOM 727 O O . LEU A 1 95 ? 15.688 25.521 16.753 1.00 19.21 95 LEU A O 1
ATOM 732 N N . ALA A 1 96 ? 15.308 27.595 17.549 1.00 21.93 96 ALA A N 1
ATOM 733 C CA . ALA A 1 96 ? 14.541 27.181 18.715 1.00 23.03 96 ALA A CA 1
ATOM 734 C C . ALA A 1 96 ? 13.415 28.197 18.937 1.00 25.40 96 ALA A C 1
ATOM 735 O O . ALA A 1 96 ? 13.381 29.244 18.285 1.00 26.49 96 ALA A O 1
ATOM 737 N N . PRO A 1 97 ? 12.461 27.896 19.835 1.00 27.25 97 PRO A N 1
ATOM 738 C CA . PRO A 1 97 ? 11.373 28.850 20.078 1.00 27.42 97 PRO A CA 1
ATOM 739 C C . PRO A 1 97 ? 11.948 30.158 20.624 1.00 27.58 97 PRO A C 1
ATOM 740 O O . PRO A 1 97 ? 12.984 30.164 21.298 1.00 26.11 97 PRO A O 1
ATOM 744 N N . VAL A 1 98 ? 11.256 31.252 20.345 1.00 29.81 98 VAL A N 1
ATOM 745 C CA . VAL A 1 98 ? 11.644 32.596 20.773 1.00 34.12 98 VAL A CA 1
ATOM 746 C C . VAL A 1 98 ? 11.954 32.800 22.270 1.00 35.80 98 VAL A C 1
ATOM 747 O O . VAL A 1 98 ? 12.819 33.599 22.629 1.00 35.76 98 VAL A O 1
ATOM 751 N N . ASP A 1 99 ? 11.258 32.069 23.129 1.00 37.73 99 ASP A N 1
ATOM 752 C CA . ASP A 1 99 ? 11.443 32.169 24.569 1.00 39.27 99 ASP A CA 1
ATOM 753 C C . ASP A 1 99 ? 12.354 31.115 25.194 1.00 37.71 99 ASP A C 1
ATOM 754 O O . ASP A 1 99 ? 12.407 30.992 26.422 1.00 37.82 99 ASP A O 1
ATOM 759 N N . SER A 1 100 ? 13.058 30.345 24.371 1.00 35.13 100 SER A N 1
ATOM 760 C CA . SER A 1 100 ? 13.951 29.313 24.909 1.00 33.53 100 SER A CA 1
ATOM 761 C C . SER A 1 100 ? 15.235 29.952 25.424 1.00 32.67 100 SER A C 1
ATOM 762 O O . SER A 1 100 ? 15.500 31.121 25.156 1.00 30.58 100 SER A O 1
ATOM 765 N N . SER A 1 101 ? 16.017 29.196 26.181 1.00 32.76 101 SER A N 1
ATOM 766 C CA . SER A 1 101 ? 17.263 29.717 26.717 1.00 32.26 101 SER A CA 1
ATOM 767 C C . SER A 1 101 ? 18.294 28.607 26.736 1.00 31.25 101 SER A C 1
ATOM 768 O O . SER A 1 101 ? 17.984 27.450 26.409 1.00 30.26 101 SER A O 1
ATOM 771 N N . VAL A 1 102 ? 19.500 28.949 27.181 1.00 30.22 102 VAL A N 1
ATOM 772 C CA . VAL A 1 102 ? 20.592 27.991 27.251 1.00 28.50 102 VAL A CA 1
ATOM 773 C C . VAL A 1 102 ? 20.319 26.880 28.248 1.00 28.71 102 VAL A C 1
ATOM 774 O O . VAL A 1 102 ? 19.774 27.110 29.334 1.00 29.34 102 VAL A O 1
ATOM 778 N N . LYS A 1 103 ? 20.691 25.667 27.853 1.00 28.17 103 LYS A N 1
ATOM 779 C CA . LYS A 1 103 ? 20.497 24.493 28.680 1.00 26.61 103 LYS A CA 1
ATOM 780 C C . LYS A 1 103 ? 21.791 23.879 29.205 1.00 27.11 103 LYS A C 1
ATOM 781 O O . LYS A 1 103 ? 22.742 24.598 29.508 1.00 26.98 103 LYS A O 1
ATOM 787 N N . ASP A 1 104 ? 21.836 22.560 29.336 1.00 28.67 104 ASP A N 1
ATOM 788 C CA . ASP A 1 104 ? 23.032 21.904 29.846 1.00 29.61 104 ASP A CA 1
ATOM 789 C C . ASP A 1 104 ? 24.291 22.046 29.030 1.00 30.62 104 ASP A C 1
ATOM 790 O O . ASP A 1 104 ? 24.254 22.200 27.802 1.00 30.11 104 ASP A O 1
ATOM 795 N N . TYR A 1 105 ? 25.416 21.957 29.727 1.00 29.27 105 TYR A N 1
ATOM 796 C CA . TYR A 1 105 ? 26.702 22.068 29.078 1.00 29.01 105 TYR A CA 1
ATOM 797 C C . TYR A 1 105 ? 27.204 20.702 28.659 1.00 26.31 105 TYR A C 1
ATOM 798 O O . TYR A 1 105 ? 26.474 19.718 28.723 1.00 26.45 105 TYR A O 1
ATOM 807 N N . GLY A 1 106 ? 28.443 20.635 28.207 1.00 25.16 106 GLY A N 1
ATOM 808 C CA . GLY A 1 106 ? 28.976 19.362 27.785 1.00 24.78 106 GLY A CA 1
ATOM 809 C C . GLY A 1 106 ? 28.371 18.947 26.455 1.00 25.09 106 GLY A C 1
ATOM 810 O O . GLY A 1 106 ? 27.998 19.807 25.652 1.00 24.30 106 GLY A O 1
ATOM 811 N N . GLY A 1 107 ? 28.259 17.639 26.233 1.00 23.79 107 GLY A N 1
ATOM 812 C CA . GLY A 1 107 ? 27.702 17.103 25.001 1.00 25.15 107 GLY A CA 1
ATOM 813 C C . GLY A 1 107 ? 26.328 17.568 24.523 1.00 25.84 107 GLY A C 1
ATOM 814 O O . GLY A 1 107 ? 25.927 17.253 23.395 1.00 25.76 107 GLY A O 1
ATOM 815 N N . PHE A 1 108 ? 25.594 18.288 25.363 1.00 25.31 108 PHE A N 1
ATOM 816 C CA . PHE A 1 108 ? 24.274 18.778 24.988 1.00 27.19 108 PHE A CA 1
ATOM 817 C C . PHE A 1 108 ? 24.328 20.093 24.219 1.00 26.47 108 PHE A C 1
ATOM 818 O O . PHE A 1 108 ? 23.289 20.619 23.792 1.00 26.61 108 PHE A O 1
ATOM 826 N N . LEU A 1 109 ? 25.542 20.638 24.094 1.00 25.52 109 LEU A N 1
ATOM 827 C CA . LEU A 1 109 ? 25.802 21.894 23.385 1.00 24.26 109 LEU A CA 1
ATOM 828 C C . LEU A 1 109 ? 24.901 23.037 23.823 1.00 23.82 109 LEU A C 1
ATOM 829 O O . LEU A 1 109 ? 24.610 23.943 23.045 1.00 24.22 109 LEU A O 1
ATOM 834 N N . GLY A 1 110 ? 24.507 23.016 25.094 1.00 24.10 110 GLY A N 1
ATOM 835 C CA . GLY A 1 110 ? 23.642 24.052 25.628 1.00 22.20 110 GLY A CA 1
ATOM 836 C C . GLY A 1 110 ? 22.270 24.059 24.973 1.00 21.94 110 GLY A C 1
ATOM 837 O O . GLY A 1 110 ? 21.484 24.971 25.219 1.00 20.51 110 GLY A O 1
ATOM 838 N N . LEU A 1 111 ? 21.941 23.008 24.217 1.00 21.28 111 LEU A N 1
ATOM 839 C CA . LEU A 1 111 ? 20.650 22.934 23.540 1.00 22.07 111 LEU A CA 1
ATOM 840 C C . LEU A 1 111 ? 19.609 22.018 24.156 1.00 22.68 111 LEU A C 1
ATOM 841 O O . LEU A 1 111 ? 18.431 22.094 23.801 1.00 23.73 111 LEU A O 1
ATOM 846 N N . PHE A 1 112 ? 20.046 21.130 25.040 1.00 24.67 112 PHE A N 1
ATOM 847 C CA . PHE A 1 112 ? 19.152 20.179 25.696 1.00 26.50 112 PHE A CA 1
ATOM 848 C C . PHE A 1 112 ? 19.484 19.995 27.179 1.00 28.94 112 PHE A C 1
ATOM 849 O O . PHE A 1 112 ? 20.554 20.400 27.650 1.00 29.08 112 PHE A O 1
ATOM 857 N N . ARG A 1 113 ? 18.563 19.351 27.890 1.00 31.27 113 ARG A N 1
ATOM 858 C CA . ARG A 1 113 ? 18.685 19.055 29.314 1.00 32.53 113 ARG A CA 1
ATOM 859 C C . ARG A 1 113 ? 18.949 17.542 29.344 1.00 33.03 113 ARG A C 1
ATOM 860 O O . ARG A 1 113 ? 18.345 16.773 28.594 1.00 30.77 113 ARG A O 1
ATOM 868 N N . HIS A 1 114 ? 19.843 17.107 30.213 1.00 35.19 114 HIS A N 1
ATOM 869 C CA . HIS A 1 114 ? 20.171 15.692 30.329 1.00 38.93 114 HIS A CA 1
ATOM 870 C C . HIS A 1 114 ? 18.949 14.749 30.363 1.00 39.33 114 HIS A C 1
ATOM 871 O O . HIS A 1 114 ? 18.915 13.749 29.652 1.00 38.56 114 HIS A O 1
ATOM 878 N N . GLU A 1 115 ? 17.944 15.105 31.162 1.00 40.63 115 GLU A N 1
ATOM 879 C CA . GLU A 1 115 ? 16.716 14.315 31.318 1.00 41.60 115 GLU A CA 1
ATOM 880 C C . GLU A 1 115 ? 15.883 14.060 30.086 1.00 39.58 115 GLU A C 1
ATOM 881 O O . GLU A 1 115 ? 15.302 12.985 29.951 1.00 39.22 115 GLU A O 1
ATOM 887 N N . THR A 1 116 ? 15.755 15.068 29.230 1.00 37.76 116 THR A N 1
ATOM 888 C CA . THR A 1 116 ? 14.955 14.923 28.019 1.00 35.13 116 THR A CA 1
ATOM 889 C C . THR A 1 116 ? 15.677 14.952 26.676 1.00 33.02 116 THR A C 1
ATOM 890 O O . THR A 1 116 ? 15.036 14.836 25.632 1.00 32.54 116 THR A O 1
ATOM 894 N N . ALA A 1 117 ? 17.002 14.996 26.705 1.00 31.20 117 ALA A N 1
ATOM 895 C CA . ALA A 1 117 ? 17.814 15.038 25.498 1.00 29.91 117 ALA A CA 1
ATOM 896 C C . ALA A 1 117 ? 17.524 14.024 24.382 1.00 29.70 117 ALA A C 1
ATOM 897 O O . ALA A 1 117 ? 17.670 14.349 23.208 1.00 31.30 117 ALA A O 1
ATOM 899 N N . ALA A 1 118 ? 17.132 12.803 24.722 1.00 28.92 118 ALA A N 1
ATOM 900 C CA . ALA A 1 118 ? 16.842 11.790 23.701 1.00 27.11 118 ALA A CA 1
ATOM 901 C C . ALA A 1 118 ? 15.355 11.583 23.449 1.00 27.51 118 ALA A C 1
ATOM 902 O O . ALA A 1 118 ? 14.965 10.580 22.856 1.00 28.38 118 ALA A O 1
ATOM 904 N N . ASP A 1 119 ? 14.521 12.496 23.931 1.00 28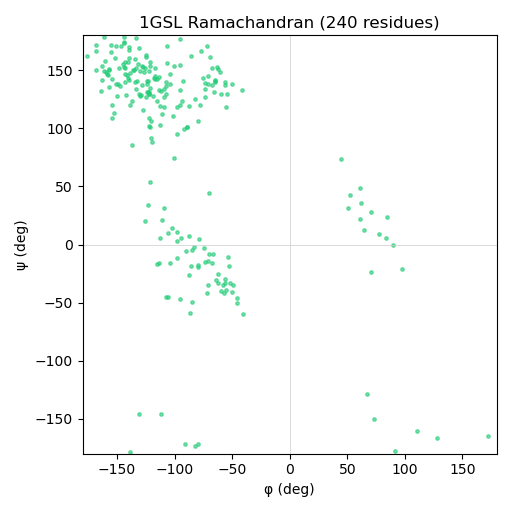.06 119 ASP A N 1
ATOM 905 C CA . ASP A 1 119 ? 13.081 12.377 23.742 1.00 28.22 119 ASP A CA 1
ATOM 906 C C . ASP A 1 119 ? 12.563 13.495 22.809 1.00 28.62 119 ASP A C 1
ATOM 907 O O . ASP A 1 119 ? 12.377 14.642 23.235 1.00 27.95 119 ASP A O 1
ATOM 912 N N . PRO A 1 120 ? 12.279 13.157 21.536 1.00 29.04 120 PRO A N 1
ATOM 913 C CA . PRO A 1 120 ? 11.787 14.124 20.548 1.00 29.26 120 PRO A CA 1
ATOM 914 C C . PRO A 1 120 ? 10.511 14.859 20.941 1.00 29.32 120 PRO A C 1
ATOM 915 O O . PRO A 1 120 ? 10.299 15.995 20.529 1.00 30.53 120 PRO A O 1
ATOM 919 N N . SER A 1 121 ? 9.658 14.226 21.734 1.00 29.10 121 SER A N 1
ATOM 920 C CA . SER A 1 121 ? 8.417 14.878 22.137 1.00 28.96 121 SER A CA 1
ATOM 921 C C . SER A 1 121 ? 8.608 15.975 23.176 1.00 28.03 121 SER A C 1
ATOM 922 O O . SER A 1 121 ? 7.709 16.776 23.389 1.00 27.94 121 SER A O 1
ATOM 925 N N . LYS A 1 122 ? 9.776 16.021 23.814 1.00 28.53 122 LYS A N 1
ATOM 926 C CA . LYS A 1 122 ? 10.042 17.032 24.834 1.00 29.43 122 LYS A CA 1
ATOM 927 C C . LYS A 1 122 ? 10.988 18.137 24.375 1.00 29.77 122 LYS A C 1
ATOM 928 O O . LYS A 1 122 ? 11.440 18.931 25.195 1.00 30.85 122 LYS A O 1
ATOM 934 N N . ASN A 1 123 ? 11.302 18.198 23.087 1.00 28.67 123 ASN A N 1
ATOM 935 C CA . ASN A 1 123 ? 12.203 19.230 22.595 1.00 26.13 123 ASN A CA 1
ATOM 936 C C . ASN A 1 123 ? 11.670 19.833 21.311 1.00 26.63 123 ASN A C 1
ATOM 937 O O . ASN A 1 123 ? 10.966 19.165 20.569 1.00 27.55 123 ASN A O 1
ATOM 942 N N . GLN A 1 124 ? 11.977 21.105 21.076 1.00 26.44 124 GLN A N 1
ATOM 943 C CA . GLN A 1 124 ? 11.556 21.823 19.871 1.00 26.97 124 GLN A CA 1
ATOM 944 C C . GLN A 1 124 ? 12.782 22.593 19.447 1.00 25.51 124 GLN A C 1
ATOM 945 O O . GLN A 1 124 ? 12.967 23.740 19.829 1.00 25.86 124 GLN A O 1
ATOM 951 N N . VAL A 1 125 ? 13.646 21.947 18.689 1.00 23.70 125 VAL A N 1
ATOM 952 C CA . VAL A 1 125 ? 14.849 22.605 18.254 1.00 23.15 125 VAL A CA 1
ATOM 953 C C . VAL A 1 125 ? 15.457 21.842 17.100 1.00 21.87 125 VAL A C 1
ATOM 954 O O . VAL A 1 125 ? 15.329 20.620 17.016 1.00 19.76 125 VAL A O 1
ATOM 958 N N . VAL A 1 126 ? 15.981 22.588 16.138 1.00 22.20 126 VAL A N 1
ATOM 959 C CA . VAL A 1 126 ? 16.623 21.996 14.977 1.00 21.89 126 VAL A CA 1
ATOM 960 C C . VAL A 1 126 ? 18.005 22.627 15.030 1.00 21.32 126 VAL A C 1
ATOM 961 O O . VAL A 1 126 ? 18.128 23.842 15.225 1.00 20.06 126 VAL A O 1
ATOM 965 N N . ALA A 1 127 ? 19.046 21.815 14.909 1.00 20.39 127 ALA A N 1
ATOM 966 C CA . ALA A 1 127 ? 20.383 22.357 14.969 1.00 18.43 127 ALA A CA 1
ATOM 967 C C . ALA A 1 127 ? 21.347 21.588 14.123 1.00 17.64 127 ALA A C 1
ATOM 968 O O . ALA A 1 127 ? 21.122 20.414 13.847 1.00 16.74 127 ALA A O 1
ATOM 970 N N . VAL A 1 128 ? 22.372 22.294 13.651 1.00 17.20 128 VAL A N 1
ATOM 971 C CA . VAL A 1 128 ? 23.420 21.715 12.829 1.00 16.95 128 VAL A CA 1
ATOM 972 C C . VAL A 1 128 ? 24.564 21.796 13.825 1.00 16.07 128 VAL A C 1
ATOM 973 O O . VAL A 1 128 ? 24.936 22.876 14.260 1.00 16.47 128 VAL A O 1
ATOM 977 N N . GLU A 1 129 ? 25.027 20.638 14.273 1.00 15.72 129 GLU A N 1
ATOM 978 C CA . GLU A 1 129 ? 26.103 20.547 15.238 1.00 16.80 129 GLU A CA 1
ATOM 979 C C . GLU A 1 129 ? 27.426 20.154 14.619 1.00 17.21 129 GLU A C 1
ATOM 980 O O . GLU A 1 129 ? 27.463 19.429 13.629 1.00 18.23 129 GLU A O 1
ATOM 986 N N . PHE A 1 130 ? 28.504 20.682 15.192 1.00 18.42 130 PHE A N 1
ATOM 987 C CA . PHE A 1 130 ? 29.880 20.421 14.757 1.00 18.06 130 PHE A CA 1
ATOM 988 C C . PHE A 1 130 ? 30.356 19.839 16.091 1.00 18.57 130 PHE A C 1
ATOM 989 O O . PHE A 1 130 ? 30.667 20.558 17.033 1.00 18.45 130 PHE A O 1
ATOM 997 N N . ASP A 1 131 ? 30.239 18.523 16.181 1.00 18.82 131 ASP A N 1
ATOM 998 C CA . ASP A 1 131 ? 30.584 17.717 17.345 1.00 20.38 131 ASP A CA 1
ATOM 999 C C . ASP A 1 131 ? 32.029 17.235 17.449 1.00 21.41 131 ASP A C 1
ATOM 1000 O O . ASP A 1 131 ? 32.471 16.439 16.621 1.00 21.31 131 ASP A O 1
ATOM 1005 N N . THR A 1 132 ? 32.737 17.641 18.507 1.00 21.46 132 THR A N 1
ATOM 1006 C CA . THR A 1 132 ? 34.134 17.231 18.702 1.00 22.94 132 THR A CA 1
ATOM 1007 C C . THR A 1 132 ? 34.356 16.059 19.656 1.00 25.45 132 THR A C 1
ATOM 1008 O O . THR A 1 132 ? 35.451 15.495 19.683 1.00 27.89 132 THR A O 1
ATOM 1012 N N . TRP A 1 133 ? 33.324 15.670 20.405 1.00 26.93 133 TRP A N 1
ATOM 1013 C CA . TRP A 1 133 ? 33.432 14.570 21.366 1.00 29.36 133 TRP A CA 1
ATOM 1014 C C . TRP A 1 133 ? 32.441 13.432 21.195 1.00 28.69 133 TRP A C 1
ATOM 1015 O O . TRP A 1 133 ? 31.225 13.637 21.142 1.00 28.77 133 TRP A O 1
ATOM 1026 N N . ILE A 1 134 ? 32.979 12.220 21.204 1.00 29.89 134 ILE A N 1
ATOM 1027 C CA . ILE A 1 134 ? 32.187 11.017 21.051 1.00 29.95 134 ILE A CA 1
ATOM 1028 C C . ILE A 1 134 ? 31.492 10.629 22.352 1.00 32.42 134 ILE A C 1
ATOM 1029 O O . ILE A 1 134 ? 32.137 10.205 23.318 1.00 34.08 134 ILE A O 1
ATOM 1034 N N . ASN A 1 135 ? 30.187 10.847 22.410 1.00 33.48 135 ASN A N 1
ATOM 1035 C CA . ASN A 1 135 ? 29.427 10.493 23.597 1.00 35.30 135 ASN A CA 1
ATOM 1036 C C . ASN A 1 135 ? 28.830 9.145 23.232 1.00 37.52 135 ASN A C 1
ATOM 1037 O O . ASN A 1 135 ? 27.826 9.094 22.528 1.00 36.32 135 ASN A O 1
ATOM 1042 N N . LYS A 1 136 ? 29.492 8.060 23.631 1.00 41.67 136 LYS A N 1
ATOM 1043 C CA . LYS A 1 136 ? 29.007 6.713 23.334 1.00 45.14 136 LYS A CA 1
ATOM 1044 C C . LYS A 1 136 ? 27.578 6.590 23.864 1.00 45.76 136 LYS A C 1
ATOM 1045 O O . LYS A 1 136 ? 26.696 6.062 23.186 1.00 46.60 136 LYS A O 1
ATOM 1051 N N . ASP A 1 137 ? 27.334 7.171 25.033 1.00 46.57 137 ASP A N 1
ATOM 1052 C CA . ASP A 1 137 ? 26.013 7.124 25.656 1.00 49.08 137 ASP A CA 1
ATOM 1053 C C . ASP A 1 137 ? 24.854 7.862 24.976 1.00 48.52 137 ASP A C 1
ATOM 1054 O O . ASP A 1 137 ? 23.713 7.736 25.412 1.00 50.35 137 ASP A O 1
ATOM 1059 N N . TRP A 1 138 ? 25.121 8.646 23.936 1.00 47.00 138 TRP A N 1
ATOM 1060 C CA . TRP A 1 138 ? 24.042 9.366 23.252 1.00 44.02 138 TRP A CA 1
ATOM 1061 C C . TRP A 1 138 ? 24.039 9.074 21.752 1.00 41.58 138 TRP A C 1
ATOM 1062 O O . TRP A 1 138 ? 23.495 9.835 20.953 1.00 41.27 138 TRP A O 1
ATOM 1073 N N . ASN A 1 139 ? 24.671 7.968 21.385 1.00 38.22 139 ASN A N 1
ATOM 1074 C CA . ASN A 1 139 ? 24.760 7.526 20.000 1.00 36.87 139 ASN A CA 1
ATOM 1075 C C . ASN A 1 139 ? 25.630 8.278 19.004 1.00 35.14 139 ASN A C 1
ATOM 1076 O O . ASN A 1 139 ? 25.361 8.254 17.809 1.00 34.80 139 ASN A O 1
ATOM 1081 N N . ASP A 1 140 ? 26.681 8.934 19.466 1.00 32.86 140 ASP A N 1
ATOM 1082 C CA . ASP A 1 140 ? 27.543 9.654 18.540 1.00 30.87 140 ASP A CA 1
ATOM 1083 C C . ASP A 1 140 ? 28.326 8.644 17.717 1.00 30.75 140 ASP A C 1
ATOM 1084 O O . ASP A 1 140 ? 28.594 7.547 18.198 1.00 32.69 140 ASP A O 1
ATOM 1089 N N . PRO A 1 141 ? 28.593 8.942 16.430 1.00 31.43 141 PRO A N 1
ATOM 1090 C CA . PRO A 1 141 ? 29.378 7.977 15.644 1.00 31.22 141 PRO A CA 1
ATOM 1091 C C . PRO A 1 141 ? 30.811 8.021 16.225 1.00 32.70 141 PRO A C 1
ATOM 1092 O O . PRO A 1 141 ? 31.168 8.981 16.922 1.00 32.15 141 PRO A O 1
ATOM 1096 N N . PRO A 1 142 ? 31.639 6.986 15.972 1.00 33.60 142 PRO A N 1
ATOM 1097 C CA . PRO A 1 142 ? 33.018 6.917 16.489 1.00 33.71 142 PRO A CA 1
ATOM 1098 C C . PRO A 1 142 ? 34.087 7.872 15.933 1.00 33.41 142 PRO A C 1
ATOM 1099 O O . PRO A 1 142 ? 35.229 7.461 15.702 1.00 33.60 142 PRO A O 1
ATOM 1103 N N . TYR A 1 143 ? 33.741 9.150 15.778 1.00 31.49 143 TYR A N 1
ATOM 1104 C CA . TYR A 1 143 ? 34.676 10.156 15.259 1.00 27.73 143 TYR A CA 1
ATOM 1105 C C . TYR A 1 143 ? 34.010 11.517 15.303 1.00 25.54 143 TYR A C 1
ATOM 1106 O O . TYR A 1 143 ? 32.797 11.591 15.492 1.00 24.46 143 TYR A O 1
ATOM 1115 N N . PRO A 1 144 ? 34.797 12.614 15.217 1.00 24.80 144 PRO A N 1
ATOM 1116 C CA . PRO A 1 144 ? 34.194 13.956 15.237 1.00 23.85 144 PRO A CA 1
ATOM 1117 C C . PRO A 1 144 ? 33.255 13.992 14.011 1.00 23.72 144 PRO A C 1
ATOM 1118 O O . PRO A 1 144 ? 33.557 13.385 12.968 1.00 21.93 144 PRO A O 1
ATOM 1122 N N . HIS A 1 145 ? 32.152 14.729 14.100 1.00 21.96 145 HIS A N 1
ATOM 1123 C CA . HIS A 1 145 ? 31.228 14.778 12.985 1.00 21.04 145 HIS A CA 1
ATOM 1124 C C . HIS A 1 145 ? 30.378 16.024 12.956 1.00 21.21 145 HIS A C 1
ATOM 1125 O O . HIS A 1 145 ? 30.374 16.816 13.897 1.00 22.45 145 HIS A O 1
ATOM 1132 N N . ILE A 1 146 ? 29.652 16.176 11.859 1.00 20.93 146 ILE A N 1
ATOM 1133 C CA . ILE A 1 146 ? 28.747 17.304 11.643 1.00 21.96 146 ILE A CA 1
ATOM 1134 C C . ILE A 1 146 ? 27.411 16.568 11.644 1.00 19.70 146 ILE A C 1
ATOM 1135 O O . ILE A 1 146 ? 27.301 15.493 11.059 1.00 18.47 146 ILE A O 1
ATOM 1140 N N . GLY A 1 147 ? 26.434 17.073 12.378 1.00 19.44 147 GLY A N 1
ATOM 1141 C CA . GLY A 1 147 ? 25.162 16.389 12.406 1.00 17.73 147 GLY A CA 1
ATOM 1142 C C . GLY A 1 147 ? 23.993 17.320 12.364 1.00 18.05 147 GLY A C 1
ATOM 1143 O O . GLY A 1 147 ? 24.129 18.519 12.633 1.00 16.59 147 GLY A O 1
ATOM 1144 N N . ILE A 1 148 ? 22.850 16.763 11.990 1.00 18.52 148 ILE A N 1
ATOM 1145 C CA . ILE A 1 148 ? 21.605 17.507 11.896 1.00 19.13 148 ILE A CA 1
ATOM 1146 C C . ILE A 1 148 ? 20.727 16.933 12.995 1.00 19.41 148 ILE A C 1
ATOM 1147 O O . ILE A 1 148 ? 20.433 15.729 13.029 1.00 18.31 148 ILE A O 1
ATOM 1152 N N . ASP A 1 149 ? 20.355 17.796 13.921 1.00 19.83 149 ASP A N 1
ATOM 1153 C CA . ASP A 1 149 ? 19.530 17.398 15.040 1.00 21.20 149 ASP A CA 1
ATOM 1154 C C . ASP A 1 149 ? 18.133 17.934 14.957 1.00 20.83 149 ASP A C 1
ATOM 1155 O O . ASP A 1 149 ? 17.922 19.140 14.808 1.00 22.05 149 ASP A O 1
ATOM 1160 N N . VAL A 1 150 ? 17.167 17.045 15.073 1.00 20.57 150 VAL A N 1
ATOM 1161 C CA . VAL A 1 150 ? 15.785 17.461 15.026 1.00 20.96 150 VAL A CA 1
ATOM 1162 C C . VAL A 1 150 ? 15.122 17.023 16.340 1.00 21.39 150 VAL A C 1
ATOM 1163 O O . VAL A 1 150 ? 14.885 15.839 16.564 1.00 21.78 150 VAL A O 1
ATOM 1167 N N . ASN A 1 151 ? 14.953 17.966 17.259 1.00 22.01 151 ASN A N 1
ATOM 1168 C CA . ASN A 1 151 ? 14.323 17.690 18.546 1.00 22.57 151 ASN A CA 1
ATOM 1169 C C . ASN A 1 151 ? 15.018 16.671 19.442 1.00 22.92 151 ASN A C 1
ATOM 1170 O O . ASN A 1 151 ? 14.410 16.108 20.346 1.00 24.03 151 ASN A O 1
ATOM 1175 N N . SER A 1 152 ? 16.300 16.456 19.234 1.00 22.51 152 SER A N 1
ATOM 1176 C CA . SER A 1 152 ? 17.003 15.499 20.052 1.00 21.87 152 SER A CA 1
ATOM 1177 C C . SER A 1 152 ? 18.492 15.639 19.808 1.00 22.27 152 SER A C 1
ATOM 1178 O O . SER A 1 152 ? 18.903 16.049 18.715 1.00 20.08 152 SER A O 1
ATOM 1181 N N . ILE A 1 153 ? 19.292 15.338 20.835 1.00 22.41 153 ILE A N 1
ATOM 1182 C CA . ILE A 1 153 ? 20.735 15.431 20.721 1.00 22.21 153 ILE A CA 1
ATOM 1183 C C . ILE A 1 153 ? 21.257 14.320 19.812 1.00 22.55 153 ILE A C 1
ATOM 1184 O O . ILE A 1 153 ? 22.406 14.375 19.374 1.00 22.40 153 ILE A O 1
ATOM 1189 N N . VAL A 1 154 ? 20.420 13.314 19.533 1.00 23.30 154 VAL A N 1
ATOM 1190 C CA . VAL A 1 154 ? 20.786 12.175 18.660 1.00 22.92 154 VAL A CA 1
ATOM 1191 C C . VAL A 1 154 ? 20.428 12.544 17.212 1.00 23.66 154 VAL A C 1
ATOM 1192 O O . VAL A 1 154 ? 19.262 12.487 16.813 1.00 22.97 154 VAL A O 1
ATOM 1196 N N . SER A 1 155 ? 21.452 12.937 16.455 1.00 24.38 155 SER A N 1
ATOM 1197 C CA . SER A 1 155 ? 21.358 13.350 15.054 1.00 23.93 155 SER A CA 1
ATOM 1198 C C . SER A 1 155 ? 20.615 12.419 14.110 1.00 24.19 155 SER A C 1
ATOM 1199 O O . SER A 1 155 ? 20.795 11.210 14.158 1.00 24.75 155 SER A O 1
ATOM 1202 N N . VAL A 1 156 ? 19.801 12.990 13.231 1.00 22.74 156 VAL A N 1
ATOM 1203 C CA . VAL A 1 156 ? 19.063 12.189 12.281 1.00 22.43 156 VAL A CA 1
ATOM 1204 C C . VAL A 1 156 ? 20.014 11.831 11.146 1.00 22.45 156 VAL A C 1
ATOM 1205 O O . VAL A 1 156 ? 19.758 10.910 10.381 1.00 23.11 156 VAL A O 1
ATOM 1209 N N . ALA A 1 157 ? 21.107 12.583 11.021 1.00 22.82 157 ALA A N 1
ATOM 1210 C CA . ALA A 1 157 ? 22.107 12.357 9.977 1.00 20.41 157 ALA A CA 1
ATOM 1211 C C . ALA A 1 157 ? 23.398 13.004 10.406 1.00 19.94 157 ALA A C 1
ATOM 1212 O O . ALA A 1 157 ? 23.381 14.039 11.072 1.00 21.13 157 ALA A O 1
ATOM 1214 N N . THR A 1 158 ? 24.508 12.410 9.990 1.00 19.03 158 THR A N 1
ATOM 1215 C CA . THR A 1 158 ? 25.845 12.891 10.306 1.00 19.45 158 THR A CA 1
ATOM 1216 C C . THR A 1 158 ? 26.808 12.606 9.151 1.00 20.27 158 THR A C 1
ATOM 1217 O O . THR A 1 158 ? 26.475 11.915 8.194 1.00 21.74 158 THR A O 1
ATOM 1221 N N . THR A 1 159 ? 28.004 13.160 9.240 1.00 20.97 159 THR A N 1
ATOM 1222 C CA . THR A 1 159 ? 29.030 12.957 8.225 1.00 21.97 159 THR A CA 1
ATOM 1223 C C . THR A 1 159 ? 30.357 13.172 8.952 1.00 24.61 159 THR A C 1
ATOM 1224 O O . THR A 1 159 ? 30.431 14.000 9.871 1.00 24.90 159 THR A O 1
ATOM 1228 N N . ARG A 1 160 ? 31.370 12.380 8.596 1.00 24.95 160 ARG A N 1
ATOM 1229 C CA . ARG A 1 160 ? 32.691 12.454 9.204 1.00 26.03 160 ARG A CA 1
ATOM 1230 C C . ARG A 1 160 ? 33.325 13.843 9.110 1.00 25.79 160 ARG A C 1
ATOM 1231 O O . ARG A 1 160 ? 33.167 14.545 8.113 1.00 25.50 160 ARG A O 1
ATOM 1239 N N . TRP A 1 161 ? 33.937 14.273 10.208 1.00 24.04 161 TRP A N 1
ATOM 1240 C CA . TRP A 1 161 ? 34.609 15.565 10.289 1.00 24.20 161 TRP A CA 1
ATOM 1241 C C . TRP A 1 161 ? 36.001 15.100 10.666 1.00 24.88 161 TRP A C 1
ATOM 1242 O O . TRP A 1 161 ? 36.210 14.601 11.759 1.00 26.01 161 TRP A O 1
ATOM 1253 N N . GLU A 1 162 ? 36.945 15.195 9.748 1.00 26.45 162 GLU A N 1
ATOM 1254 C CA . GLU A 1 162 ? 38.296 14.749 10.042 1.00 28.22 162 GLU A CA 1
ATOM 1255 C C . GLU A 1 162 ? 38.975 15.384 11.248 1.00 28.87 162 GLU A C 1
ATOM 1256 O O . GLU A 1 162 ? 38.870 16.589 11.480 1.00 27.79 162 GLU A O 1
ATOM 1262 N N . ASN A 1 163 ? 39.700 14.551 11.993 1.00 30.29 163 ASN A N 1
ATOM 1263 C CA . ASN A 1 163 ? 40.430 14.970 13.192 1.00 31.90 163 ASN A CA 1
ATOM 1264 C C . ASN A 1 163 ? 41.314 16.193 12.966 1.00 31.68 163 ASN A C 1
ATOM 1265 O O . ASN A 1 163 ? 41.337 17.102 13.800 1.00 32.92 163 ASN A O 1
ATOM 1270 N N . ASP A 1 164 ? 41.993 16.247 11.823 1.00 31.23 164 ASP A N 1
ATOM 1271 C CA . ASP A 1 164 ? 42.867 17.375 11.504 1.00 33.09 164 ASP A CA 1
ATOM 1272 C C . ASP A 1 164 ? 42.116 18.697 11.404 1.00 31.94 164 ASP A C 1
ATOM 1273 O O . ASP A 1 164 ? 42.702 19.776 11.544 1.00 30.94 164 ASP A O 1
ATOM 1278 N N . ASP A 1 165 ? 40.826 18.619 11.101 1.00 30.42 165 ASP A N 1
ATOM 1279 C CA . ASP A 1 165 ? 40.023 19.819 10.983 1.00 27.55 165 ASP A CA 1
ATOM 1280 C C . ASP A 1 165 ? 39.312 20.112 12.272 1.00 26.58 165 ASP A C 1
ATOM 1281 O O . ASP A 1 165 ? 39.340 21.245 12.753 1.00 26.43 165 ASP A O 1
ATOM 1286 N N . ALA A 1 166 ? 38.705 19.084 12.845 1.00 24.73 166 ALA A N 1
ATOM 1287 C CA . ALA A 1 166 ? 37.986 19.230 14.095 1.00 24.62 166 ALA A CA 1
ATOM 1288 C C . ALA A 1 166 ? 38.912 19.795 15.183 1.00 25.46 166 ALA A C 1
ATOM 1289 O O . ALA A 1 166 ? 38.529 20.701 15.911 1.00 26.27 166 ALA A O 1
ATOM 1291 N N . TYR A 1 167 ? 40.151 19.312 15.239 1.00 24.26 167 TYR A N 1
ATOM 1292 C CA . TYR A 1 167 ? 41.100 19.782 16.244 1.00 25.42 167 TYR A CA 1
ATOM 1293 C C . TYR A 1 167 ? 42.245 20.610 15.658 1.00 26.45 167 TYR A C 1
ATOM 1294 O O . TYR A 1 167 ? 43.270 20.790 16.301 1.00 27.10 167 TYR A O 1
ATOM 1303 N N . GLY A 1 168 ? 42.048 21.162 14.466 1.00 26.43 168 GLY A N 1
ATOM 1304 C CA . GLY A 1 168 ? 43.095 21.951 13.850 1.00 23.72 168 GLY A CA 1
ATOM 1305 C C . GLY A 1 168 ? 43.160 23.420 14.222 1.00 23.98 168 GLY A C 1
ATOM 1306 O O . GLY A 1 168 ? 44.181 24.050 13.981 1.00 25.79 168 GLY A O 1
ATOM 1307 N N . SER A 1 169 ? 42.086 23.991 14.760 1.00 23.53 169 SER A N 1
ATOM 1308 C CA . SER A 1 169 ? 42.080 25.405 15.139 1.00 22.64 169 SER A CA 1
ATOM 1309 C C . SER A 1 169 ? 42.294 26.394 13.993 1.00 23.55 169 SER A C 1
ATOM 1310 O O . SER A 1 169 ? 42.954 27.430 14.160 1.00 23.10 169 SER A O 1
ATOM 1313 N N . SER A 1 170 ? 41.761 26.059 12.818 1.00 24.79 170 SER A N 1
ATOM 1314 C CA . SER A 1 170 ? 41.868 26.921 11.626 1.00 25.54 170 SER A CA 1
ATOM 1315 C C . SER A 1 170 ? 40.491 27.518 11.427 1.00 23.53 170 SER A C 1
ATOM 1316 O O . SER A 1 170 ? 39.505 26.946 11.873 1.00 25.16 170 SER A O 1
ATOM 1319 N N . ILE A 1 171 ? 40.405 28.654 10.755 1.00 22.15 171 ILE A N 1
ATOM 1320 C CA . ILE A 1 171 ? 39.106 29.271 10.521 1.00 20.17 171 ILE A CA 1
ATOM 1321 C C . ILE A 1 171 ? 38.342 28.480 9.457 1.00 20.11 171 ILE A C 1
ATOM 1322 O O . ILE A 1 171 ? 38.920 28.063 8.451 1.00 20.36 171 ILE A O 1
ATOM 1327 N N . ALA A 1 172 ? 37.069 28.207 9.723 1.00 17.71 172 ALA A N 1
ATOM 1328 C CA . ALA A 1 172 ? 36.240 27.468 8.789 1.00 18.37 172 ALA A CA 1
ATOM 1329 C C . ALA A 1 172 ? 35.067 28.349 8.439 1.00 18.63 172 ALA A C 1
ATOM 1330 O O . ALA A 1 172 ? 34.739 29.285 9.175 1.00 18.94 172 ALA A O 1
ATOM 1332 N N . THR A 1 173 ? 34.467 28.093 7.290 1.00 17.94 173 THR A N 1
ATOM 1333 C CA . THR A 1 173 ? 33.331 28.859 6.848 1.00 19.23 173 THR A CA 1
ATOM 1334 C C . THR A 1 173 ? 32.216 27.859 6.647 1.00 18.41 173 THR A C 1
ATOM 1335 O O . THR A 1 173 ? 32.439 26.820 6.061 1.00 17.77 173 THR A O 1
ATOM 1339 N N . ALA A 1 174 ? 31.040 28.133 7.194 1.00 17.54 174 ALA A N 1
ATOM 1340 C CA . ALA A 1 174 ? 29.904 27.236 7.058 1.00 17.19 174 ALA A CA 1
ATOM 1341 C C . ALA A 1 174 ? 28.767 27.927 6.322 1.00 18.07 174 ALA A C 1
ATOM 1342 O O . ALA A 1 174 ? 28.569 29.139 6.463 1.00 19.81 174 ALA A O 1
ATOM 1344 N N . HIS A 1 175 ? 28.052 27.165 5.498 1.00 17.95 175 HIS A N 1
ATOM 1345 C CA . HIS A 1 175 ? 26.928 27.673 4.732 1.00 15.95 175 HIS A CA 1
ATOM 1346 C C . HIS A 1 175 ? 25.841 26.680 5.049 1.00 17.32 175 HIS A C 1
ATOM 1347 O O . HIS A 1 175 ? 26.061 25.489 4.944 1.00 18.59 175 HIS A O 1
ATOM 1354 N N . ILE A 1 176 ? 24.680 27.151 5.468 1.00 16.63 176 ILE A N 1
ATOM 1355 C CA . ILE A 1 176 ? 23.580 26.259 5.785 1.00 15.93 176 ILE A CA 1
ATOM 1356 C C . ILE A 1 176 ? 22.409 26.849 5.043 1.00 17.00 176 ILE A C 1
ATOM 1357 O O . ILE A 1 176 ? 22.183 28.063 5.111 1.00 17.01 176 ILE A O 1
ATOM 1362 N N . THR A 1 177 ? 21.709 26.014 4.278 1.00 18.06 177 THR A N 1
ATOM 1363 C CA . THR A 1 177 ? 20.552 26.472 3.511 1.00 18.16 177 THR A CA 1
ATOM 1364 C C . THR A 1 177 ? 19.349 25.597 3.802 1.00 19.47 177 THR A C 1
ATOM 1365 O O . THR A 1 177 ? 19.486 24.417 4.130 1.00 17.89 177 THR A O 1
ATOM 1369 N N . TYR A 1 178 ? 18.167 26.176 3.652 1.00 18.89 178 TYR A N 1
ATOM 1370 C CA . TYR A 1 178 ? 16.946 25.443 3.884 1.00 18.21 178 TYR A CA 1
ATOM 1371 C C . TYR A 1 178 ? 16.011 25.818 2.776 1.00 19.36 178 TYR A C 1
ATOM 1372 O O . TYR A 1 178 ? 15.761 27.003 2.556 1.00 20.60 178 TYR A O 1
ATOM 1381 N N . ASP A 1 179 ? 15.539 24.825 2.042 1.00 19.62 179 ASP A N 1
ATOM 1382 C CA . ASP A 1 179 ? 14.620 25.079 0.950 1.00 19.88 179 ASP A CA 1
ATOM 1383 C C . ASP A 1 179 ? 13.259 24.710 1.525 1.00 19.90 179 ASP A C 1
ATOM 1384 O O . ASP A 1 179 ? 12.993 23.529 1.762 1.00 19.73 179 ASP A O 1
ATOM 1389 N N . ALA A 1 180 ? 12.407 25.716 1.744 1.00 19.83 180 ALA A N 1
ATOM 1390 C CA . ALA A 1 180 ? 11.069 25.500 2.299 1.00 21.63 180 ALA A CA 1
ATOM 1391 C C . ALA A 1 180 ? 10.086 24.749 1.395 1.00 23.32 180 ALA A C 1
ATOM 1392 O O . ALA A 1 180 ? 9.048 24.299 1.861 1.00 24.43 180 ALA A O 1
ATOM 1394 N N . ARG A 1 181 ? 10.392 24.646 0.104 1.00 23.51 181 ARG A N 1
ATOM 1395 C CA . ARG A 1 181 ? 9.518 23.941 -0.828 1.00 23.05 181 ARG A CA 1
ATOM 1396 C C . ARG A 1 181 ? 9.833 22.446 -0.804 1.00 24.21 181 ARG A C 1
ATOM 1397 O O . ARG A 1 181 ? 8.931 21.622 -0.693 1.00 26.42 181 ARG A O 1
ATOM 1405 N N . SER A 1 182 ? 11.104 22.083 -0.918 1.00 21.95 182 SER A N 1
ATOM 1406 C CA . SER A 1 182 ? 11.460 20.680 -0.900 1.00 21.09 182 SER A CA 1
ATOM 1407 C C . SER A 1 182 ? 11.749 20.163 0.506 1.00 21.63 182 SER A C 1
ATOM 1408 O O . SER A 1 182 ? 11.952 18.960 0.693 1.00 22.60 182 SER A O 1
ATOM 1411 N N . LYS A 1 183 ? 11.745 21.068 1.488 1.00 22.63 183 LYS A N 1
ATOM 1412 C CA . LYS A 1 183 ? 12.006 20.734 2.897 1.00 23.69 183 LYS A CA 1
ATOM 1413 C C . LYS A 1 183 ? 13.403 20.144 3.030 1.00 24.53 183 LYS A C 1
ATOM 1414 O O . LYS A 1 183 ? 13.598 19.124 3.698 1.00 25.07 183 LYS A O 1
ATOM 1420 N N . ILE A 1 184 ? 14.387 20.813 2.443 1.00 24.06 184 ILE A N 1
ATOM 1421 C CA . ILE A 1 184 ? 15.741 20.308 2.512 1.00 21.03 184 ILE A CA 1
ATOM 1422 C C . ILE A 1 184 ? 16.725 21.225 3.207 1.00 20.27 184 ILE A C 1
ATOM 1423 O O . ILE A 1 184 ? 16.789 22.417 2.931 1.00 18.62 184 ILE A O 1
ATOM 1428 N N . LEU A 1 185 ? 17.433 20.665 4.175 1.00 18.57 185 LEU A N 1
ATOM 1429 C CA . LEU A 1 185 ? 18.418 21.421 4.914 1.00 20.23 185 LEU A CA 1
ATOM 1430 C C . LEU A 1 185 ? 19.766 20.890 4.426 1.00 19.94 185 LEU A C 1
ATOM 1431 O O . LEU A 1 185 ? 19.969 19.676 4.364 1.00 20.12 185 LEU A O 1
ATOM 1436 N N . THR A 1 186 ? 20.660 21.800 4.046 1.00 19.41 186 THR A N 1
ATOM 1437 C CA . THR A 1 186 ? 21.973 21.439 3.560 1.00 17.47 186 THR A CA 1
ATOM 1438 C C . THR A 1 186 ? 23.042 22.194 4.306 1.00 19.23 186 THR A C 1
ATOM 1439 O O . THR A 1 186 ? 22.901 23.386 4.570 1.00 20.08 186 THR A O 1
ATOM 1443 N N . VAL A 1 187 ? 24.109 21.493 4.664 1.00 18.39 187 VAL A N 1
ATOM 1444 C CA . VAL A 1 187 ? 25.214 22.108 5.379 1.00 18.16 187 VAL A CA 1
ATOM 1445 C C . VAL A 1 187 ? 26.485 21.938 4.563 1.00 17.18 187 VAL A C 1
ATOM 1446 O O . VAL A 1 187 ? 26.753 20.859 4.029 1.00 14.04 187 VAL A O 1
ATOM 1450 N N . LEU A 1 188 ? 27.242 23.016 4.444 1.00 17.44 188 LEU A N 1
ATOM 1451 C CA . LEU A 1 188 ? 28.496 23.008 3.705 1.00 18.29 188 LEU A CA 1
ATOM 1452 C C . LEU A 1 188 ? 29.511 23.643 4.640 1.00 19.14 188 LEU A C 1
ATOM 1453 O O . LEU A 1 188 ? 29.256 24.704 5.210 1.00 19.07 188 LEU A O 1
ATOM 1458 N N . LEU A 1 189 ? 30.621 22.954 4.855 1.00 18.87 189 LEU A N 1
ATOM 1459 C CA . LEU A 1 189 ? 31.676 23.448 5.715 1.00 19.38 189 LEU A CA 1
ATOM 1460 C C . LEU A 1 189 ? 32.946 23.443 4.872 1.00 20.77 189 LEU A C 1
ATOM 1461 O O . LEU A 1 189 ? 33.301 22.425 4.287 1.00 21.30 189 LEU A O 1
ATOM 1466 N N . SER A 1 190 ? 33.622 24.580 4.807 1.00 20.71 190 SER A N 1
ATOM 1467 C CA . SER A 1 190 ? 34.853 24.707 4.032 1.00 24.21 190 SER A CA 1
ATOM 1468 C C . SER A 1 190 ? 36.045 25.261 4.805 1.00 23.97 190 SER A C 1
ATOM 1469 O O . SER A 1 190 ? 35.887 26.072 5.721 1.00 23.23 190 SER A O 1
ATOM 1472 N N . TYR A 1 191 ? 37.231 24.811 4.414 1.00 24.75 191 TYR A N 1
ATOM 1473 C CA . TYR A 1 191 ? 38.474 25.246 5.025 1.00 26.33 191 TYR A CA 1
ATOM 1474 C C . TYR A 1 191 ? 39.215 25.789 3.824 1.00 29.79 191 TYR A C 1
ATOM 1475 O O . TYR A 1 191 ? 39.266 25.140 2.788 1.00 28.09 191 TYR A O 1
ATOM 1484 N N . GLU A 1 192 ? 39.732 27.004 3.949 1.00 35.13 192 GLU A N 1
ATOM 1485 C CA . GLU A 1 192 ? 40.459 27.659 2.868 1.00 40.72 192 GLU A CA 1
ATOM 1486 C C . GLU A 1 192 ? 41.410 26.798 2.043 1.00 41.61 192 GLU A C 1
ATOM 1487 O O . GLU A 1 192 ? 41.244 26.680 0.833 1.00 43.98 192 GLU A O 1
ATOM 1493 N N . HIS A 1 193 ? 42.407 26.193 2.656 1.00 41.27 193 HIS A N 1
ATOM 1494 C CA . HIS A 1 193 ? 43.306 25.378 1.847 1.00 43.68 193 HIS A CA 1
ATOM 1495 C C . HIS A 1 193 ? 43.131 23.898 2.113 1.00 42.26 193 HIS A C 1
ATOM 1496 O O . HIS A 1 193 ? 44.068 23.112 1.954 1.00 43.12 193 HIS A O 1
ATOM 1503 N N . GLY A 1 194 ? 41.905 23.516 2.446 1.00 38.79 194 GLY A N 1
ATOM 1504 C CA . GLY A 1 194 ? 41.630 22.128 2.728 1.00 34.07 194 GLY A CA 1
ATOM 1505 C C . GLY A 1 194 ? 40.420 21.612 1.989 1.00 32.86 194 GLY A C 1
ATOM 1506 O O . GLY A 1 194 ? 40.112 22.061 0.880 1.00 33.37 194 GLY A O 1
ATOM 1507 N N . ARG A 1 195 ? 39.695 20.712 2.645 1.00 29.43 195 ARG A N 1
ATOM 1508 C CA . ARG A 1 195 ? 38.506 20.107 2.072 1.00 25.36 195 ARG A CA 1
ATOM 1509 C C . ARG A 1 195 ? 37.165 20.741 2.428 1.00 23.24 195 ARG A C 1
ATOM 1510 O O . ARG A 1 195 ? 37.088 21.726 3.163 1.00 21.02 195 ARG A O 1
ATOM 1518 N N . ASP A 1 196 ? 36.114 20.190 1.837 1.00 20.79 196 ASP A N 1
ATOM 1519 C CA . ASP A 1 196 ? 34.765 20.660 2.063 1.00 20.30 196 ASP A CA 1
ATOM 1520 C C . ASP A 1 196 ? 33.998 19.476 2.600 1.00 20.37 196 ASP A C 1
ATOM 1521 O O . ASP A 1 196 ? 34.338 18.321 2.314 1.00 19.98 196 ASP A O 1
ATOM 1526 N N . TYR A 1 197 ? 32.960 19.772 3.372 1.00 20.32 197 TYR A N 1
ATOM 1527 C CA . TYR A 1 197 ? 32.099 18.760 3.973 1.00 19.17 197 TYR A CA 1
ATOM 1528 C C . TYR A 1 197 ? 30.686 19.094 3.502 1.00 18.16 197 TYR A C 1
ATOM 1529 O O . TYR A 1 197 ? 30.321 20.266 3.417 1.00 18.06 197 TYR A O 1
ATOM 1538 N N . ILE A 1 198 ? 29.904 18.069 3.187 1.00 17.01 198 ILE A N 1
ATOM 1539 C CA . ILE A 1 198 ? 28.530 18.241 2.713 1.00 16.45 198 ILE A CA 1
ATOM 1540 C C . ILE A 1 198 ? 27.604 17.293 3.455 1.00 16.39 198 ILE A C 1
ATOM 1541 O O . ILE A 1 198 ? 27.926 16.112 3.583 1.00 18.54 198 ILE A O 1
ATOM 1546 N N . LEU A 1 199 ? 26.464 17.794 3.917 1.00 15.48 199 LEU A N 1
ATOM 1547 C CA . LEU A 1 199 ? 25.486 16.988 4.631 1.00 16.68 199 LEU A CA 1
ATOM 1548 C C . LEU A 1 199 ? 24.129 17.619 4.403 1.00 17.43 199 LEU A C 1
ATOM 1549 O O . LEU A 1 199 ? 23.895 18.737 4.842 1.00 18.52 199 LEU A O 1
ATOM 1554 N N . SER A 1 200 ? 23.258 16.923 3.680 1.00 18.28 200 SER A N 1
ATOM 1555 C CA . SER A 1 200 ? 21.906 17.404 3.383 1.00 18.62 200 SER A CA 1
ATOM 1556 C C . SER A 1 200 ? 20.936 16.362 3.909 1.00 19.88 200 SER A C 1
ATOM 1557 O O . SER A 1 200 ? 21.207 15.155 3.870 1.00 19.21 200 SER A O 1
ATOM 1560 N N . HIS A 1 201 ? 19.767 16.821 4.315 1.00 20.00 201 HIS A N 1
ATOM 1561 C CA . HIS A 1 201 ? 18.779 15.924 4.843 1.00 19.40 201 HIS A CA 1
ATOM 1562 C C . HIS A 1 201 ? 17.411 16.551 4.714 1.00 21.06 201 HIS A C 1
ATOM 1563 O O . HIS A 1 201 ? 17.274 17.776 4.760 1.00 20.13 201 HIS A O 1
ATOM 1570 N N . VAL A 1 202 ? 16.406 15.720 4.468 1.00 20.16 202 VAL A N 1
ATOM 1571 C CA . VAL A 1 202 ? 15.062 16.219 4.340 1.00 21.05 202 VAL A CA 1
ATOM 1572 C C . VAL A 1 202 ? 14.501 16.390 5.755 1.00 23.50 202 VAL A C 1
ATOM 1573 O O . VAL A 1 202 ? 14.530 15.459 6.567 1.00 25.76 202 VAL A O 1
ATOM 1577 N N . VAL A 1 203 ? 14.034 17.597 6.054 1.00 25.38 203 VAL A N 1
ATOM 1578 C CA . VAL A 1 203 ? 13.454 17.943 7.348 1.00 26.76 203 VAL A CA 1
ATOM 1579 C C . VAL A 1 203 ? 12.497 19.114 7.135 1.00 27.18 203 VAL A C 1
ATOM 1580 O O . VAL A 1 203 ? 12.895 20.173 6.656 1.00 27.56 203 VAL A O 1
ATOM 1584 N N . ASP A 1 204 ? 11.226 18.906 7.463 1.00 26.94 204 ASP A N 1
ATOM 1585 C CA . ASP A 1 204 ? 10.207 19.938 7.311 1.00 27.31 204 ASP A CA 1
ATOM 1586 C C . ASP A 1 204 ? 10.152 20.759 8.584 1.00 26.99 204 ASP A C 1
ATOM 1587 O O . ASP A 1 204 ? 9.532 20.373 9.567 1.00 26.26 204 ASP A O 1
ATOM 1592 N N . LEU A 1 205 ? 10.776 21.923 8.536 1.00 27.10 205 LEU A N 1
ATOM 1593 C CA . LEU A 1 205 ? 10.824 22.820 9.669 1.00 26.84 205 LEU A CA 1
ATOM 1594 C C . LEU A 1 205 ? 9.440 23.218 10.206 1.00 27.87 205 LEU A C 1
ATOM 1595 O O . LEU A 1 205 ? 9.264 23.399 11.409 1.00 26.98 205 LEU A O 1
ATOM 1600 N N . ALA A 1 206 ? 8.456 23.324 9.320 1.00 28.70 206 ALA A N 1
ATOM 1601 C CA . ALA A 1 206 ? 7.097 23.693 9.713 1.00 30.21 206 ALA A CA 1
ATOM 1602 C C . ALA A 1 206 ? 6.453 22.673 10.656 1.00 31.69 206 ALA A C 1
ATOM 1603 O O . ALA A 1 206 ? 5.677 23.035 11.534 1.00 34.16 206 ALA A O 1
ATOM 1605 N N . LYS A 1 207 ? 6.787 21.400 10.489 1.00 33.10 207 LYS A N 1
ATOM 1606 C CA . LYS A 1 207 ? 6.232 20.350 11.333 1.00 34.31 207 LYS A CA 1
ATOM 1607 C C . LYS A 1 207 ? 6.893 20.216 12.689 1.00 33.20 207 LYS A C 1
ATOM 1608 O O . LYS A 1 207 ? 6.327 19.588 13.566 1.00 34.72 207 LYS A O 1
ATOM 1614 N N . VAL A 1 208 ? 8.088 20.773 12.868 1.00 32.09 208 VAL A N 1
ATOM 1615 C CA . VAL A 1 208 ? 8.778 20.662 14.150 1.00 28.98 208 VAL A CA 1
ATOM 1616 C C . VAL A 1 208 ? 9.029 21.921 14.964 1.00 28.85 208 VAL A C 1
ATOM 1617 O O . VAL A 1 208 ? 9.271 21.833 16.161 1.00 29.56 208 VAL A O 1
ATOM 1621 N N . LEU A 1 209 ? 8.930 23.093 14.359 1.00 28.22 209 LEU A N 1
ATOM 1622 C CA . LEU A 1 209 ? 9.179 24.315 15.107 1.00 28.63 209 LEU A CA 1
ATOM 1623 C C . LEU A 1 209 ? 8.005 25.260 15.018 1.00 29.60 209 LEU A C 1
ATOM 1624 O O . LEU A 1 209 ? 7.125 25.070 14.183 1.00 30.29 209 LEU A O 1
ATOM 1629 N N . PRO A 1 210 ? 7.926 26.239 15.940 1.00 29.89 210 PRO A N 1
ATOM 1630 C CA . PRO A 1 210 ? 6.835 27.219 15.935 1.00 29.79 210 PRO A CA 1
ATOM 1631 C C . PRO A 1 210 ? 6.992 28.195 14.766 1.00 29.46 210 PRO A C 1
ATOM 1632 O O . PRO A 1 210 ? 8.033 28.228 14.111 1.00 28.38 210 PRO A O 1
ATOM 1636 N N . GLN A 1 211 ? 5.966 29.006 14.538 1.00 29.15 211 GLN A N 1
ATOM 1637 C CA . GLN A 1 211 ? 5.965 29.976 13.455 1.00 30.08 211 GLN A CA 1
ATOM 1638 C C . GLN A 1 211 ? 7.083 30.986 13.470 1.00 29.48 211 GLN A C 1
ATOM 1639 O O . GLN A 1 211 ? 7.508 31.420 12.417 1.00 29.86 211 GLN A O 1
ATOM 1645 N N . LYS A 1 212 ? 7.514 31.411 14.648 1.00 28.60 212 LYS A N 1
ATOM 1646 C CA . LYS A 1 212 ? 8.599 32.386 14.762 1.00 28.17 212 LYS A CA 1
ATOM 1647 C C . LYS A 1 212 ? 9.647 31.721 15.640 1.00 27.28 212 LYS A C 1
ATOM 1648 O O . LYS A 1 212 ? 9.298 31.065 16.621 1.00 28.00 212 LYS A O 1
ATOM 1654 N N . VAL A 1 213 ? 10.921 31.854 15.297 1.00 24.68 213 VAL A N 1
ATOM 1655 C CA . VAL A 1 213 ? 11.961 31.232 16.109 1.00 22.43 213 VAL A CA 1
ATOM 1656 C C . VAL A 1 213 ? 13.092 32.220 16.372 1.00 22.63 213 VAL A C 1
ATOM 1657 O O . VAL A 1 213 ? 13.022 33.368 15.968 1.00 25.36 213 VAL A O 1
ATOM 1661 N N . ARG A 1 214 ? 14.085 31.804 17.137 1.00 23.03 214 ARG A N 1
ATOM 1662 C CA . ARG A 1 214 ? 15.234 32.655 17.417 1.00 23.43 214 ARG A CA 1
ATOM 1663 C C . ARG A 1 214 ? 16.340 31.810 16.779 1.00 23.93 214 ARG A C 1
ATOM 1664 O O . ARG A 1 214 ? 16.258 30.571 16.778 1.00 24.08 214 ARG A O 1
ATOM 1672 N N . ILE A 1 215 ? 17.313 32.451 16.148 1.00 23.18 215 ILE A N 1
ATOM 1673 C CA . ILE A 1 215 ? 18.398 31.706 15.519 1.00 21.88 215 ILE A CA 1
ATOM 1674 C C . ILE A 1 215 ? 19.713 32.078 16.193 1.00 21.87 215 ILE A C 1
ATOM 1675 O O . ILE A 1 215 ? 19.852 33.182 16.733 1.00 21.85 215 ILE A O 1
ATOM 1680 N N . GLY A 1 216 ? 20.680 31.177 16.195 1.00 19.02 216 GLY A N 1
ATOM 1681 C CA . GLY A 1 216 ? 21.919 31.546 16.829 1.00 17.25 216 GLY A CA 1
ATOM 1682 C C . GLY A 1 216 ? 22.891 30.427 16.948 1.00 17.41 216 GLY A C 1
ATOM 1683 O O . GLY A 1 216 ? 22.732 29.375 16.319 1.00 18.78 216 GLY A O 1
ATOM 1684 N N . PHE A 1 217 ? 23.885 30.656 17.793 1.00 16.67 217 PHE A N 1
ATOM 1685 C CA . PHE A 1 217 ? 24.933 29.690 18.046 1.00 18.92 217 PHE A CA 1
ATOM 1686 C C . PHE A 1 217 ? 24.877 29.270 19.485 1.00 19.42 217 PHE A C 1
ATOM 1687 O O . PHE A 1 217 ? 24.563 30.058 20.370 1.00 20.47 217 PHE A O 1
ATOM 1695 N N . SER A 1 218 ? 25.186 28.011 19.707 1.00 19.80 218 SER A N 1
ATOM 1696 C CA . SER A 1 218 ? 25.174 27.454 21.028 1.00 20.41 218 SER A CA 1
ATOM 1697 C C . SER A 1 218 ? 26.387 26.556 21.133 1.00 20.92 218 SER A C 1
ATOM 1698 O O . SER A 1 218 ? 26.776 25.891 20.166 1.00 21.75 218 SER A O 1
ATOM 1701 N N . ALA A 1 219 ? 27.014 26.574 22.292 1.00 21.52 219 ALA A N 1
ATOM 1702 C CA . ALA A 1 219 ? 28.182 25.751 22.515 1.00 22.17 219 ALA A CA 1
ATOM 1703 C C . ALA A 1 219 ? 28.112 25.197 23.929 1.00 22.77 219 ALA A C 1
ATOM 1704 O O . ALA A 1 219 ? 27.383 25.713 24.777 1.00 23.30 219 ALA A O 1
ATOM 1706 N N . GLY A 1 220 ? 28.808 24.092 24.145 1.00 23.18 220 GLY A N 1
ATOM 1707 C CA . GLY A 1 220 ? 28.833 23.478 25.446 1.00 23.08 220 GLY A CA 1
ATOM 1708 C C . GLY A 1 220 ? 30.163 22.775 25.579 1.00 24.77 220 GLY A C 1
ATOM 1709 O O . GLY A 1 220 ? 30.677 22.254 24.592 1.00 25.38 220 GLY A O 1
ATOM 1710 N N . VAL A 1 221 ? 30.797 22.888 26.743 1.00 25.23 221 VAL A N 1
ATOM 1711 C CA . VAL A 1 221 ? 32.083 22.228 26.993 1.00 25.73 221 VAL A CA 1
ATOM 1712 C C . VAL A 1 221 ? 31.946 21.591 28.388 1.00 27.25 221 VAL A C 1
ATOM 1713 O O . VAL A 1 221 ? 31.086 22.005 29.160 1.00 27.54 221 VAL A O 1
ATOM 1717 N N . GLY A 1 222 ? 32.766 20.599 28.728 1.00 28.64 222 GLY A N 1
ATOM 1718 C CA . GLY A 1 222 ? 33.804 20.081 27.845 1.00 31.34 222 GLY A CA 1
ATOM 1719 C C . GLY A 1 222 ? 35.175 20.466 28.398 1.00 32.63 222 GLY A C 1
ATOM 1720 O O . GLY A 1 222 ? 35.294 20.820 29.581 1.00 32.45 222 GLY A O 1
ATOM 1721 N N . TYR A 1 223 ? 36.202 20.442 27.557 1.00 32.80 223 TYR A N 1
ATOM 1722 C CA . TYR A 1 223 ? 37.535 20.799 28.016 1.00 34.19 223 TYR A CA 1
ATOM 1723 C C . TYR A 1 223 ? 38.461 21.144 26.853 1.00 33.41 223 TYR A C 1
ATOM 1724 O O . TYR A 1 223 ? 38.259 20.660 25.730 1.00 32.52 223 TYR A O 1
ATOM 1733 N N . ASP A 1 224 ? 39.415 22.044 27.120 1.00 32.83 224 ASP A N 1
ATOM 1734 C CA . ASP A 1 224 ? 40.413 22.498 26.146 1.00 31.26 224 ASP A CA 1
ATOM 1735 C C . ASP A 1 224 ? 39.823 22.976 24.835 1.00 29.92 224 ASP A C 1
ATOM 1736 O O . ASP A 1 224 ? 40.406 22.746 23.771 1.00 29.67 224 ASP A O 1
ATOM 1741 N N . GLU A 1 225 ? 38.743 23.739 24.904 1.00 28.75 225 GLU A N 1
ATOM 1742 C CA . GLU A 1 225 ? 38.123 24.211 23.684 1.00 27.99 225 GLU A CA 1
ATOM 1743 C C . GLU A 1 225 ? 37.269 25.446 23.917 1.00 26.40 225 GLU A C 1
ATOM 1744 O O . GLU A 1 225 ? 36.720 25.612 24.997 1.00 27.78 225 GLU A O 1
ATOM 1750 N N . VAL A 1 226 ? 37.216 26.334 22.925 1.00 24.11 226 VAL A N 1
ATOM 1751 C CA . VAL A 1 226 ? 36.423 27.557 22.994 1.00 23.58 226 VAL A CA 1
ATOM 1752 C C . VAL A 1 226 ? 36.148 27.969 21.539 1.00 23.84 226 VAL A C 1
ATOM 1753 O O . VAL A 1 226 ? 37.024 27.867 20.680 1.00 24.02 226 VAL A O 1
ATOM 1757 N N . THR A 1 227 ? 34.907 28.342 21.252 1.00 23.20 227 THR A N 1
ATOM 1758 C CA . THR A 1 227 ? 34.507 28.744 19.920 1.00 20.73 227 THR A CA 1
ATOM 1759 C C . THR A 1 227 ? 34.259 30.216 19.788 1.00 20.31 227 THR A C 1
ATOM 1760 O O . THR A 1 227 ? 33.628 30.813 20.648 1.00 22.38 227 THR A O 1
ATOM 1764 N N . TYR A 1 228 ? 34.747 30.792 18.698 1.00 19.64 228 TYR A N 1
ATOM 1765 C CA . TYR A 1 228 ? 34.582 32.208 18.422 1.00 18.68 228 TYR A CA 1
ATOM 1766 C C . TYR A 1 228 ? 33.879 32.315 17.067 1.00 18.83 228 TYR A C 1
ATOM 1767 O O . TYR A 1 228 ? 34.247 31.613 16.130 1.00 18.93 228 TYR A O 1
ATOM 1776 N N . ILE A 1 229 ? 32.810 33.094 16.979 1.00 19.22 229 ILE A N 1
ATOM 1777 C CA . ILE A 1 229 ? 32.107 33.248 15.702 1.00 19.25 229 ILE A CA 1
ATOM 1778 C C . ILE A 1 229 ? 32.690 34.552 15.172 1.00 18.62 229 ILE A C 1
ATOM 1779 O O . ILE A 1 229 ? 32.555 35.600 15.795 1.00 18.24 229 ILE A O 1
ATOM 1784 N N . LEU A 1 230 ? 33.358 34.486 14.033 1.00 19.55 230 LEU A N 1
ATOM 1785 C CA . LEU A 1 230 ? 33.971 35.679 13.454 1.00 18.95 230 LEU A CA 1
ATOM 1786 C C . LEU A 1 230 ? 33.123 36.550 12.536 1.00 18.75 230 LEU A C 1
ATOM 1787 O O . LEU A 1 230 ? 33.368 37.742 12.427 1.00 17.59 230 LEU A O 1
ATOM 1792 N N . SER A 1 231 ? 32.122 35.962 11.892 1.00 19.69 231 SER A N 1
ATOM 1793 C CA . SER A 1 231 ? 31.248 36.701 10.981 1.00 19.10 231 SER A CA 1
ATOM 1794 C C . SER A 1 231 ? 29.918 35.981 10.900 1.00 20.39 231 SER A C 1
ATOM 1795 O O . SER A 1 231 ? 29.810 34.812 11.306 1.00 19.94 231 SER A O 1
ATOM 1798 N N . TRP A 1 232 ? 28.908 36.658 10.362 1.00 19.18 232 TRP A N 1
ATOM 1799 C CA . TRP A 1 232 ? 27.613 36.030 10.258 1.00 18.12 232 TRP A CA 1
ATOM 1800 C C . TRP A 1 232 ? 26.695 36.756 9.301 1.00 19.25 232 TRP A C 1
ATOM 1801 O O . TRP A 1 232 ? 26.572 37.981 9.325 1.00 17.80 232 TRP A O 1
ATOM 1812 N N . HIS A 1 233 ? 26.076 35.973 8.430 1.00 18.25 233 HIS A N 1
ATOM 1813 C CA . HIS A 1 233 ? 25.161 36.488 7.445 1.00 17.85 233 HIS A CA 1
ATOM 1814 C C . HIS A 1 233 ? 23.931 35.577 7.458 1.00 18.76 233 HIS A C 1
ATOM 1815 O O . HIS A 1 233 ? 24.054 34.353 7.619 1.00 19.78 233 HIS A O 1
ATOM 1822 N N . PHE A 1 234 ? 22.750 36.174 7.339 1.00 18.58 234 PHE A N 1
ATOM 1823 C CA . PHE A 1 234 ? 21.509 35.418 7.326 1.00 18.42 234 PHE A CA 1
ATOM 1824 C C . PHE A 1 234 ? 20.558 36.093 6.333 1.00 18.97 234 PHE A C 1
ATOM 1825 O O . PHE A 1 234 ? 20.486 37.323 6.257 1.00 18.59 234 PHE A O 1
ATOM 1833 N N . PHE A 1 235 ? 19.837 35.287 5.569 1.00 18.86 235 PHE A N 1
ATOM 1834 C CA . PHE A 1 235 ? 18.900 35.798 4.586 1.00 19.53 235 PHE A CA 1
ATOM 1835 C C . PHE A 1 235 ? 17.728 34.840 4.454 1.00 20.15 235 PHE A C 1
ATOM 1836 O O . PHE A 1 235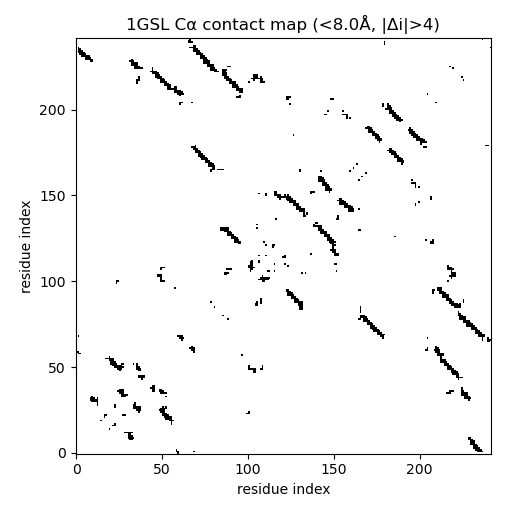 ? 17.918 33.630 4.441 1.00 20.27 235 PHE A O 1
ATOM 1844 N N . SER A 1 236 ? 16.508 35.355 4.405 1.00 20.86 236 SER A N 1
ATOM 1845 C CA . SER A 1 236 ? 15.366 34.462 4.258 1.00 21.17 236 SER A CA 1
ATOM 1846 C C . SER A 1 236 ? 14.473 35.032 3.188 1.00 21.22 236 SER A C 1
ATOM 1847 O O . SER A 1 236 ? 14.477 36.229 2.962 1.00 20.99 236 SER A O 1
ATOM 1850 N N . THR A 1 237 ? 13.743 34.169 2.502 1.00 22.05 237 THR A N 1
ATOM 1851 C CA . THR A 1 237 ? 12.845 34.584 1.441 1.00 24.67 237 THR A CA 1
ATOM 1852 C C . THR A 1 237 ? 11.593 33.708 1.490 1.00 26.90 237 THR A C 1
ATOM 1853 O O . THR A 1 237 ? 11.638 32.562 1.963 1.00 28.52 237 THR A O 1
ATOM 1857 N N . LEU A 1 238 ? 10.471 34.264 1.040 1.00 29.27 238 LEU A N 1
ATOM 1858 C CA . LEU A 1 238 ? 9.189 33.553 1.014 1.00 30.12 238 LEU A CA 1
ATOM 1859 C C . LEU A 1 238 ? 8.932 32.990 -0.392 1.00 31.22 238 LEU A C 1
ATOM 1860 O O . LEU A 1 238 ? 7.906 32.367 -0.637 1.00 30.18 238 LEU A O 1
ATOM 1865 N N . ASP A 1 239 ? 9.890 33.175 -1.296 1.00 33.03 239 ASP A N 1
ATOM 1866 C CA . ASP A 1 239 ? 9.779 32.695 -2.676 1.00 38.09 239 ASP A CA 1
ATOM 1867 C C . ASP A 1 239 ? 9.181 31.320 -2.859 1.00 41.89 239 ASP A C 1
ATOM 1868 O O . ASP A 1 239 ? 9.596 30.355 -2.207 1.00 41.79 239 ASP A O 1
ATOM 1873 N N . GLY A 1 240 ? 8.247 31.230 -3.803 1.00 46.16 240 GLY A N 1
ATOM 1874 C CA . GLY A 1 240 ? 7.588 29.972 -4.095 1.00 49.54 240 GLY A CA 1
ATOM 1875 C C . GLY A 1 240 ? 6.509 29.520 -3.125 1.00 52.22 240 GLY A C 1
ATOM 1876 O O . GLY A 1 240 ? 6.055 28.392 -3.240 1.00 51.34 240 GLY A O 1
ATOM 1877 N N . THR A 1 241 ? 6.092 30.356 -2.176 1.00 56.32 241 THR A N 1
ATOM 1878 C CA . THR A 1 241 ? 5.050 29.930 -1.241 1.00 61.24 241 THR A CA 1
ATOM 1879 C C . THR A 1 241 ? 3.795 30.824 -1.252 1.00 65.96 241 THR A C 1
ATOM 1880 O O . THR A 1 241 ? 3.346 31.316 -0.214 1.00 67.40 241 THR A O 1
ATOM 1884 N N . ASN A 1 242 ? 3.231 31.000 -2.451 1.00 71.04 242 ASN A N 1
ATOM 1885 C CA . ASN A 1 242 ? 2.027 31.804 -2.707 1.00 74.64 242 ASN A CA 1
ATOM 1886 C C . ASN A 1 242 ? 2.203 33.315 -2.570 1.00 77.02 242 ASN A C 1
ATOM 1887 O O . ASN A 1 242 ? 1.439 34.080 -3.166 1.00 78.01 242 ASN A O 1
ATOM 1889 N N . LYS A 1 243 ? 3.206 33.734 -1.802 1.00 79.20 243 LYS A N 1
ATOM 1890 C CA . LYS A 1 243 ? 3.491 35.149 -1.583 1.00 80.52 243 LYS A CA 1
ATOM 1891 C C . LYS A 1 243 ? 5.006 35.365 -1.489 1.00 81.09 243 LYS A C 1
ATOM 1892 O O . LYS A 1 243 ? 5.426 36.435 -0.994 1.00 81.97 243 LYS A O 1
#